Protein AF-A0A7S1KB10-F1 (afdb_monomer_lite)

Sequence (223 aa):
DPHTTPSQSAIDIASSLSFDKAETVEVKNAAGFHPPANTPSPHPTIIDHLKPFQNVFQRAPTLSVRSNLGGAAARLLADKMPEKVREVDIREVSGGEEMVGVLRALGRGREVREVLMRSVVFDQLDQQLGQAAGRLPTIESLYFKLTLPDDVEDVGSLVRARLSSAIPHVKGLQRVDLLFPDHVPAKQLASIETSLPDGGSIEGFAILYVSRVWLGLNATRNP

Secondary structure (DSSP, 8-state):
-TTSS--HHHHHHHHH---TT--EEEEEPPTT--PPTTPPPP--GGGGGSPPP--TTS---EEEEE-TT-HHHHHHHHHTS-SEEEEEEE-S-SSHHHHHHHHHHH-TT-EEEEEEEEEEEGGGHHHHHHHHTTTSPEEEEEEEEEEPPTT-TTHHHHHHHHHHHHGGGSTT--EEEEEPPS---HHHHHHHHHHS-TT-EETTEEEEEE-SSEEEEEESS--

pLDDT: mean 86.04, std 9.99, range [39.03, 97.56]

Radius of gyration: 18.92 Å; chains: 1; bounding box: 48×35×58 Å

Foldseek 3Di:
DVLQDDDPVLLVVQLPDAQLPAQEDEDADDVPDDDDPPDAQDARCSLLSHAAHDCNPVRQHEYAYHDLSCLNVLLSNLLSGDQEHAEYHAARHPELLSVLSSQLSVWQSHEYAEYAAEDYALPCNLVNLVVSANGGYAYAEYEYAYEFDPPDQQRQVVVQVSCLSRVVRHHNYFKYKYFYPQADPPSNLVSNCVNQPDQDDHPQWGFPDGDRTITITGHVDRD

Organism: NCBI:txid1169539

Structure (mmCIF, N/CA/C/O backbone):
data_AF-A0A7S1KB10-F1
#
_entry.id   AF-A0A7S1KB10-F1
#
loop_
_atom_site.group_PDB
_atom_site.id
_atom_site.type_symbol
_atom_site.label_atom_id
_atom_site.label_alt_id
_atom_site.label_comp_id
_atom_site.label_asym_id
_atom_site.label_entity_id
_atom_site.label_seq_id
_atom_site.pdbx_PDB_ins_code
_atom_site.Cartn_x
_atom_site.Cartn_y
_atom_site.Cartn_z
_atom_site.occupancy
_atom_site.B_iso_or_equiv
_atom_site.auth_seq_id
_atom_site.auth_comp_id
_atom_site.auth_asym_id
_atom_site.auth_atom_id
_atom_site.pdbx_PDB_model_num
ATOM 1 N N . ASP A 1 1 ? 6.358 -0.786 26.998 1.00 57.47 1 ASP A N 1
ATOM 2 C CA . ASP A 1 1 ? 5.799 0.197 26.055 1.00 57.47 1 ASP A CA 1
ATOM 3 C C . ASP A 1 1 ? 4.464 0.684 26.624 1.00 57.47 1 ASP A C 1
ATOM 5 O O . ASP A 1 1 ? 3.578 -0.151 26.803 1.00 57.47 1 ASP A O 1
ATOM 9 N N . PRO A 1 2 ? 4.316 1.974 26.983 1.00 63.91 2 PRO A N 1
ATOM 10 C CA . PRO A 1 2 ? 3.078 2.511 27.564 1.00 63.91 2 PRO A CA 1
ATOM 11 C C . PRO A 1 2 ? 1.853 2.381 26.640 1.00 63.91 2 PRO A C 1
ATOM 13 O O . PRO A 1 2 ? 0.728 2.560 27.093 1.00 63.91 2 PRO A O 1
ATOM 16 N N . HIS A 1 3 ? 2.048 2.034 25.367 1.00 72.75 3 HIS A N 1
ATOM 17 C CA . HIS A 1 3 ? 0.986 1.871 24.376 1.00 72.75 3 HIS A CA 1
ATOM 18 C C . HIS A 1 3 ? 0.451 0.428 24.269 1.00 72.75 3 HIS A C 1
ATOM 20 O O . HIS A 1 3 ? -0.473 0.165 23.497 1.00 72.75 3 HIS A O 1
ATOM 26 N N . THR A 1 4 ? 0.988 -0.502 25.071 1.00 82.06 4 THR A N 1
ATOM 27 C CA . THR A 1 4 ? 0.646 -1.941 25.015 1.00 82.06 4 THR A CA 1
ATOM 28 C C . THR A 1 4 ? -0.357 -2.419 26.066 1.00 82.06 4 THR A C 1
ATOM 30 O O . THR A 1 4 ? -0.825 -3.551 25.991 1.00 82.06 4 THR A O 1
ATOM 33 N N . THR A 1 5 ? -0.700 -1.591 27.057 1.00 89.12 5 THR A N 1
ATOM 34 C CA . THR A 1 5 ? -1.639 -1.975 28.125 1.00 89.12 5 THR A CA 1
ATOM 35 C C . THR A 1 5 ? -2.631 -0.841 28.396 1.00 89.12 5 THR A C 1
ATOM 37 O O . THR A 1 5 ? -2.405 -0.023 29.291 1.00 89.12 5 THR A O 1
ATOM 40 N N . PRO A 1 6 ? -3.713 -0.734 27.606 1.00 90.19 6 PRO A N 1
ATOM 41 C CA . PRO A 1 6 ? -4.738 0.276 27.827 1.00 90.19 6 PRO A CA 1
ATOM 42 C C . PRO A 1 6 ? -5.524 -0.000 29.117 1.00 90.19 6 PRO A C 1
ATOM 44 O O . PRO A 1 6 ? -5.721 -1.147 29.514 1.00 90.19 6 PRO A O 1
ATOM 47 N N . SER A 1 7 ? -5.996 1.060 29.777 1.00 94.19 7 SER A N 1
ATOM 48 C CA . SER A 1 7 ? -6.908 0.931 30.918 1.00 94.19 7 SER A CA 1
ATOM 49 C C . SER A 1 7 ? -8.305 0.502 30.461 1.00 94.19 7 SER A C 1
ATOM 51 O O . SER A 1 7 ? -8.697 0.763 29.322 1.00 94.19 7 SER A O 1
ATOM 53 N N . GLN A 1 8 ? -9.099 -0.085 31.363 1.00 95.44 8 GLN A N 1
ATOM 54 C CA . GLN A 1 8 ? -10.470 -0.496 31.040 1.00 95.44 8 GLN A CA 1
ATOM 55 C C . GLN A 1 8 ? -11.318 0.675 30.523 1.00 95.44 8 GLN A C 1
ATOM 57 O O . GLN A 1 8 ? -11.974 0.548 29.499 1.00 95.44 8 GLN A O 1
ATOM 62 N N . SER A 1 9 ? -1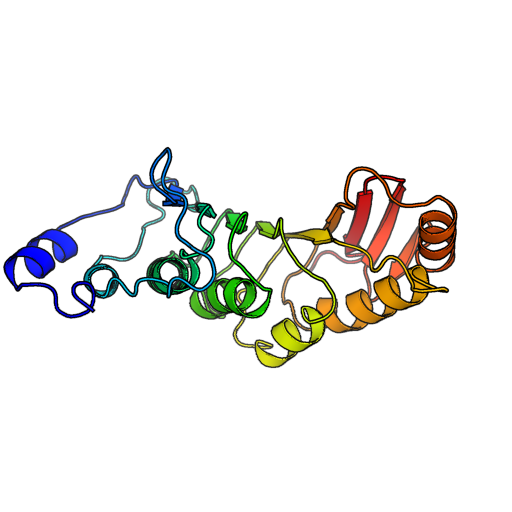1.226 1.854 31.147 1.00 96.62 9 SER A N 1
ATOM 63 C CA . SER A 1 9 ? -11.960 3.035 30.676 1.00 96.62 9 SER A CA 1
ATOM 64 C C . SER A 1 9 ? -11.541 3.474 29.269 1.00 96.62 9 SER A C 1
ATOM 66 O O . SER A 1 9 ? -12.382 3.929 28.499 1.00 96.62 9 SER A O 1
ATOM 68 N N . ALA A 1 10 ? -10.261 3.332 28.906 1.00 95.12 10 ALA A N 1
ATOM 69 C CA . ALA A 1 10 ? -9.809 3.616 27.546 1.00 95.12 10 ALA A CA 1
ATOM 70 C C . ALA A 1 10 ? -10.395 2.609 26.546 1.00 95.12 10 ALA A C 1
ATOM 72 O O . ALA A 1 10 ? -10.857 3.018 25.482 1.00 95.12 10 ALA A O 1
ATOM 73 N N . ILE A 1 11 ? -10.423 1.320 26.905 1.00 96.75 11 ILE A N 1
ATOM 74 C CA . ILE A 1 11 ? -11.046 0.255 26.105 1.00 96.75 11 ILE A CA 1
ATOM 75 C C . ILE A 1 11 ? -12.540 0.527 25.909 1.00 96.75 11 ILE A C 1
ATOM 77 O O . ILE A 1 11 ? -13.027 0.426 24.783 1.00 96.75 11 ILE A O 1
ATOM 81 N N . ASP A 1 12 ? -13.257 0.901 26.970 1.00 97.56 12 ASP A N 1
ATOM 82 C CA . ASP A 1 12 ? -14.695 1.180 26.921 1.00 97.56 12 ASP A CA 1
ATOM 83 C C . ASP A 1 12 ? -14.990 2.357 25.980 1.00 97.56 12 ASP A C 1
ATOM 85 O O . ASP A 1 12 ? -15.875 2.273 25.125 1.00 97.56 12 ASP A O 1
ATOM 89 N N . ILE A 1 13 ? -14.193 3.430 26.071 1.00 97.12 13 ILE A N 1
ATOM 90 C CA . ILE A 1 13 ? -14.279 4.570 25.151 1.00 97.12 13 ILE A CA 1
ATOM 91 C C . ILE A 1 13 ? -14.001 4.106 23.719 1.00 97.12 13 ILE A C 1
ATOM 93 O O . ILE A 1 13 ? -14.852 4.307 22.855 1.00 97.12 13 ILE A O 1
ATOM 97 N N . ALA A 1 14 ? -12.864 3.451 23.466 1.00 95.69 14 ALA A N 1
ATOM 98 C CA . ALA A 1 14 ? -12.458 2.991 22.135 1.00 95.69 14 ALA A CA 1
ATOM 99 C C . ALA A 1 14 ? -13.512 2.079 21.482 1.00 95.69 14 ALA A C 1
ATOM 101 O O . ALA A 1 14 ? -13.860 2.267 20.317 1.00 95.69 14 ALA A O 1
ATOM 102 N N . SER A 1 15 ? -14.086 1.158 22.257 1.00 96.06 15 SER A N 1
ATOM 103 C CA . SER A 1 15 ? -15.119 0.219 21.803 1.00 96.06 15 SER A CA 1
ATOM 104 C C . SER A 1 15 ? -16.468 0.899 21.546 1.00 96.06 15 SER A C 1
ATOM 106 O O . SER A 1 15 ? -17.282 0.405 20.760 1.00 96.06 15 SER A O 1
ATOM 108 N N . SER A 1 16 ? -16.737 2.034 22.199 1.00 96.00 16 SER A N 1
ATOM 109 C CA . SER A 1 16 ? -17.974 2.797 21.996 1.00 96.00 16 SER A CA 1
ATOM 110 C C . SER A 1 16 ? -17.970 3.623 20.704 1.00 96.00 16 SER A C 1
ATOM 112 O O . SER A 1 16 ? -19.044 3.884 20.154 1.00 96.00 16 SER A O 1
ATOM 114 N N . LEU A 1 17 ? -16.789 3.981 20.182 1.00 94.06 17 LEU A N 1
ATOM 115 C CA . LEU A 1 17 ? -16.648 4.811 18.984 1.00 94.06 17 LEU A CA 1
ATOM 116 C C . LEU A 1 17 ? -17.216 4.118 17.736 1.00 94.06 17 LEU A C 1
ATOM 118 O O . LEU A 1 17 ? -17.106 2.905 17.559 1.00 94.06 17 LEU A O 1
ATOM 122 N N . SER A 1 18 ? -17.822 4.917 16.859 1.00 90.62 18 SER A N 1
ATOM 123 C CA . SER A 1 18 ? -18.284 4.510 15.528 1.00 90.62 18 SER A CA 1
ATOM 124 C C . SER A 1 18 ? -17.585 5.351 14.468 1.00 90.62 18 SER A C 1
ATOM 126 O O . SER A 1 18 ? -17.213 6.501 14.709 1.00 90.62 18 SER A O 1
ATOM 128 N N . PHE A 1 19 ? -17.404 4.767 13.287 1.00 89.62 19 PHE A N 1
ATOM 129 C CA . PHE A 1 19 ? -16.648 5.376 12.194 1.00 89.62 19 PHE A CA 1
ATOM 130 C C . PHE A 1 19 ? -17.449 5.413 10.895 1.00 89.62 19 PHE A C 1
ATOM 132 O O . PHE A 1 19 ? -16.893 5.392 9.803 1.00 89.62 19 PHE A O 1
ATOM 139 N N . ASP A 1 20 ? -18.767 5.510 11.020 1.00 85.81 20 ASP A N 1
ATOM 140 C CA . ASP A 1 20 ? -19.718 5.421 9.910 1.00 85.81 20 ASP A CA 1
ATOM 141 C C . ASP A 1 20 ? -19.513 6.523 8.858 1.00 85.81 20 ASP A C 1
ATOM 143 O O . ASP A 1 20 ? -19.920 6.394 7.708 1.00 85.81 20 ASP A O 1
ATOM 147 N N . LYS A 1 21 ? -18.867 7.628 9.249 1.00 85.94 21 LYS A N 1
ATOM 148 C CA . LYS A 1 21 ? -18.565 8.772 8.377 1.00 85.94 21 LYS A CA 1
ATOM 149 C C . LYS A 1 21 ? -17.077 8.924 8.053 1.00 85.94 21 LYS A C 1
ATOM 151 O O . LYS A 1 21 ? -16.690 9.946 7.491 1.00 85.94 21 LYS A O 1
ATOM 156 N N . ALA A 1 22 ? -16.232 7.982 8.469 1.00 87.38 22 ALA A N 1
ATOM 157 C CA . ALA A 1 22 ? -14.792 8.102 8.287 1.00 87.38 22 ALA A CA 1
ATOM 158 C C . ALA A 1 22 ? -14.412 7.830 6.825 1.00 87.38 22 ALA A C 1
ATOM 160 O O . ALA A 1 22 ? -14.503 6.704 6.349 1.00 87.38 22 ALA A O 1
ATOM 161 N N . GLU A 1 23 ? -13.959 8.866 6.119 1.00 89.56 23 GLU A N 1
ATOM 162 C CA . GLU A 1 23 ? -13.450 8.731 4.745 1.00 89.56 23 GLU A CA 1
ATOM 163 C C . GLU A 1 23 ? -11.939 8.452 4.707 1.00 89.56 23 GLU A C 1
ATOM 165 O O . GLU A 1 23 ? -11.440 7.845 3.758 1.00 89.56 23 GLU A O 1
ATOM 170 N N . THR A 1 24 ? -11.210 8.860 5.750 1.00 91.25 24 THR A N 1
ATOM 171 C CA . THR A 1 24 ? -9.749 8.755 5.815 1.00 91.25 24 THR A CA 1
ATOM 172 C C . THR A 1 24 ? -9.298 8.342 7.210 1.00 91.25 24 THR A C 1
ATOM 174 O O . THR A 1 24 ? -9.724 8.920 8.210 1.00 91.25 24 THR A O 1
ATOM 177 N N . VAL A 1 25 ? -8.381 7.379 7.261 1.00 94.12 25 VAL A N 1
ATOM 178 C CA . VAL A 1 25 ? -7.672 6.921 8.455 1.00 94.12 25 VAL A CA 1
ATOM 179 C C . VAL A 1 25 ? -6.197 7.268 8.277 1.00 94.12 25 VAL A C 1
ATOM 181 O O . VAL A 1 25 ? -5.550 6.782 7.350 1.00 94.12 25 VAL A O 1
ATOM 184 N N . GLU A 1 26 ? -5.659 8.133 9.138 1.00 94.19 26 GLU A N 1
ATOM 185 C CA . GLU A 1 26 ? -4.284 8.625 9.016 1.00 94.19 26 GLU A CA 1
ATOM 186 C C . GLU A 1 26 ? -3.406 8.184 10.188 1.00 94.19 26 GLU A C 1
ATOM 188 O O . GLU A 1 26 ? -3.756 8.383 11.350 1.00 94.19 26 GLU A O 1
ATOM 193 N N . VAL A 1 27 ? -2.208 7.693 9.877 1.00 93.44 27 VAL A N 1
ATOM 194 C CA . VAL A 1 27 ? -1.095 7.589 10.827 1.00 93.44 27 VAL A CA 1
ATOM 195 C C . VAL A 1 27 ? -0.064 8.631 10.429 1.00 93.44 27 VAL A C 1
ATOM 197 O O . VAL A 1 27 ? 0.520 8.530 9.352 1.00 93.44 27 VAL A O 1
ATOM 200 N N . LYS A 1 28 ? 0.153 9.647 11.265 1.00 91.62 28 LYS A N 1
ATOM 201 C CA . LYS A 1 28 ? 1.054 10.760 10.944 1.00 91.62 28 LYS A CA 1
ATOM 202 C C . LYS A 1 28 ? 1.881 11.208 12.134 1.00 91.62 28 LYS A C 1
ATOM 204 O O . LYS A 1 28 ? 1.408 11.168 13.269 1.00 91.62 28 LYS A O 1
ATOM 209 N N . ASN A 1 29 ? 3.092 11.680 11.853 1.00 88.19 29 ASN A N 1
ATOM 210 C CA . ASN A 1 29 ? 3.880 12.401 12.845 1.00 88.19 29 ASN A CA 1
ATOM 211 C C . ASN A 1 29 ? 3.183 13.726 13.193 1.00 88.19 29 ASN A C 1
ATOM 213 O O . ASN A 1 29 ? 2.558 14.367 12.343 1.00 88.19 29 ASN A O 1
ATOM 217 N N . ALA A 1 30 ? 3.280 14.141 14.456 1.00 87.94 30 ALA A N 1
ATOM 218 C CA . ALA A 1 30 ? 2.846 15.474 14.852 1.00 87.94 30 ALA A CA 1
ATOM 219 C C . ALA A 1 30 ? 3.709 16.544 14.156 1.00 87.94 30 ALA A C 1
ATOM 221 O O . ALA A 1 30 ? 4.868 16.303 13.817 1.00 87.94 30 ALA A O 1
ATOM 222 N N . ALA A 1 31 ? 3.161 17.742 13.950 1.00 86.88 31 ALA A N 1
ATOM 223 C CA . ALA A 1 31 ? 3.908 18.830 13.326 1.00 86.88 31 ALA A CA 1
ATOM 224 C C . ALA A 1 31 ? 5.177 19.161 14.135 1.00 86.88 31 ALA A C 1
ATOM 226 O O . ALA A 1 31 ? 5.115 19.338 15.350 1.00 86.88 31 ALA A O 1
ATOM 227 N N . GLY A 1 32 ? 6.327 19.222 13.458 1.00 85.94 32 GLY A N 1
ATOM 228 C CA . GLY A 1 32 ? 7.628 19.465 14.092 1.00 85.94 32 GLY A CA 1
ATOM 229 C C . GLY A 1 32 ? 8.224 18.257 14.825 1.00 85.94 32 GLY A C 1
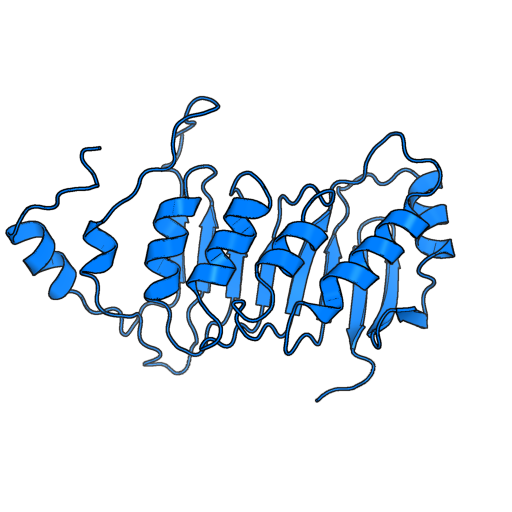ATOM 230 O O . GLY A 1 32 ? 9.346 18.352 15.326 1.00 85.94 32 GLY A O 1
ATOM 231 N N . PHE A 1 33 ? 7.524 17.120 14.869 1.00 86.44 33 PHE A N 1
ATOM 232 C CA . PHE A 1 33 ? 8.034 15.903 15.485 1.00 86.44 33 PHE A CA 1
ATOM 233 C C . PHE A 1 33 ? 8.957 15.153 14.523 1.00 86.44 33 PHE A C 1
ATOM 235 O O . PHE A 1 33 ? 8.510 14.545 13.552 1.00 86.44 33 PHE A O 1
ATOM 242 N N . HIS A 1 34 ? 10.252 15.187 14.832 1.00 83.31 34 HIS A N 1
ATOM 243 C CA . HIS A 1 34 ? 11.300 14.499 14.086 1.00 83.31 34 HIS A CA 1
ATOM 244 C C . HIS A 1 34 ? 11.958 13.477 15.016 1.00 83.31 34 HIS A C 1
ATOM 246 O O . HIS A 1 34 ? 12.894 13.825 15.741 1.00 83.31 34 HIS A O 1
ATOM 252 N N . PRO A 1 35 ? 11.437 12.240 15.080 1.00 82.06 35 PRO A N 1
ATOM 253 C CA . PRO A 1 35 ? 12.013 11.232 15.951 1.00 82.06 35 PRO A CA 1
ATOM 254 C C . PRO A 1 35 ? 13.447 10.905 15.500 1.00 82.06 35 PRO A C 1
ATOM 256 O O . PRO A 1 35 ? 13.711 10.878 14.293 1.00 82.06 35 PRO A O 1
ATOM 259 N N . PRO A 1 36 ? 14.376 10.628 16.434 1.00 85.25 36 PRO A N 1
ATOM 260 C CA . PRO A 1 36 ? 15.713 10.162 16.091 1.00 85.25 36 PRO A CA 1
ATOM 261 C C . PRO A 1 36 ? 15.687 8.933 15.178 1.00 85.25 36 PRO A C 1
ATOM 263 O O . PRO A 1 36 ? 14.758 8.116 15.230 1.00 85.25 36 PRO A O 1
ATOM 266 N N . ALA A 1 37 ? 16.749 8.759 14.391 1.00 77.06 37 ALA A N 1
ATOM 267 C CA . ALA A 1 37 ? 16.958 7.529 13.637 1.00 77.06 37 ALA A CA 1
ATOM 268 C C . ALA A 1 37 ? 16.927 6.313 14.584 1.00 77.06 37 ALA A C 1
ATOM 270 O O . ALA A 1 37 ? 17.433 6.380 15.703 1.00 77.06 37 ALA A O 1
ATOM 271 N N . ASN A 1 38 ? 16.332 5.207 14.130 1.00 80.00 38 ASN A N 1
ATOM 272 C CA . ASN A 1 38 ? 16.146 3.964 14.894 1.00 80.00 38 ASN A CA 1
ATOM 273 C C . ASN A 1 38 ? 15.183 4.048 16.091 1.00 80.00 38 ASN A C 1
ATOM 275 O O . ASN A 1 38 ? 15.144 3.124 16.904 1.00 80.00 38 ASN A O 1
ATOM 279 N N . THR A 1 39 ? 14.383 5.113 16.206 1.00 85.69 39 THR A N 1
ATOM 280 C CA . THR A 1 39 ? 13.259 5.110 17.153 1.00 85.69 39 THR A CA 1
ATOM 281 C C . THR A 1 39 ? 12.335 3.930 16.814 1.00 85.69 39 THR A C 1
ATOM 283 O O . THR A 1 39 ? 11.969 3.777 15.647 1.00 85.69 39 THR A O 1
ATOM 286 N N . PRO A 1 40 ? 11.968 3.066 17.778 1.00 83.88 40 PRO A N 1
ATOM 287 C CA . PRO A 1 40 ? 11.071 1.953 17.502 1.00 83.88 40 PRO A CA 1
ATOM 288 C C . PRO A 1 40 ? 9.670 2.466 17.151 1.00 83.88 40 PRO A C 1
ATOM 290 O O . PRO A 1 40 ? 9.199 3.459 17.708 1.00 83.88 40 PRO A O 1
ATOM 293 N N . SER A 1 41 ? 8.989 1.767 16.242 1.00 85.12 41 SER A N 1
ATOM 294 C CA . SER A 1 41 ? 7.592 2.074 15.921 1.00 85.12 41 SER A CA 1
ATOM 295 C C . SER A 1 41 ? 6.699 1.789 17.137 1.00 85.12 41 SER A C 1
ATOM 297 O O . SER A 1 41 ? 6.764 0.677 17.667 1.00 85.12 41 SER A O 1
ATOM 299 N N . PRO A 1 42 ? 5.857 2.738 17.590 1.00 86.38 42 PRO A N 1
ATOM 300 C CA . PRO A 1 42 ? 4.924 2.487 18.684 1.00 86.38 42 PRO A CA 1
ATOM 301 C C . PRO A 1 42 ? 3.877 1.442 18.281 1.00 86.38 42 PRO A C 1
ATOM 303 O O . PRO A 1 42 ? 3.409 1.432 17.140 1.00 86.38 42 PRO A O 1
ATOM 306 N N . HIS A 1 43 ? 3.465 0.599 19.231 1.00 90.12 43 HIS A N 1
ATOM 307 C CA . HIS A 1 43 ? 2.451 -0.436 19.011 1.00 90.12 43 HIS A CA 1
ATOM 308 C C . HIS A 1 43 ? 1.186 -0.173 19.854 1.00 90.12 43 HIS A C 1
ATOM 310 O O . HIS A 1 43 ? 1.024 -0.742 20.936 1.00 90.12 43 HIS A O 1
ATOM 316 N N . PRO A 1 44 ? 0.291 0.726 19.401 1.00 92.38 44 PRO A N 1
ATOM 31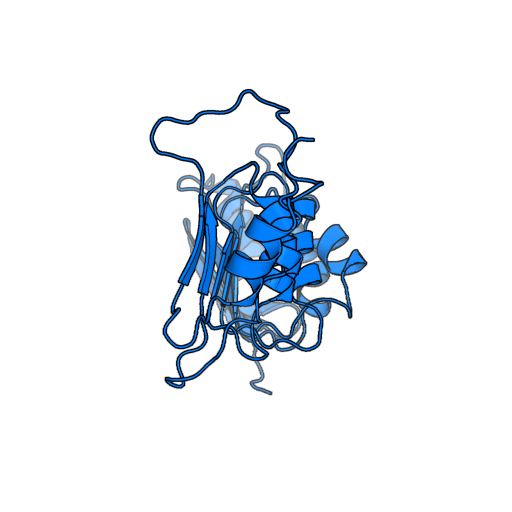7 C CA . PRO A 1 44 ? -0.886 1.143 20.160 1.00 92.38 44 PRO A CA 1
ATOM 318 C C . PRO A 1 44 ? -1.997 0.085 20.148 1.00 92.38 44 PRO A C 1
ATOM 320 O O . PRO A 1 44 ? -2.949 0.171 19.379 1.00 92.38 44 PRO A O 1
ATOM 323 N N . THR A 1 45 ? -1.912 -0.871 21.071 1.00 94.31 45 THR A N 1
ATOM 324 C CA . THR A 1 45 ? -2.899 -1.960 21.274 1.00 94.31 45 THR A CA 1
ATOM 325 C C . THR A 1 45 ? -4.334 -1.477 21.509 1.00 94.31 45 THR A C 1
ATOM 327 O O . THR A 1 45 ? -5.285 -2.209 21.266 1.00 94.31 45 THR A O 1
ATOM 330 N N . ILE A 1 46 ? -4.538 -0.211 21.901 1.00 95.50 46 ILE A N 1
ATOM 331 C CA . ILE A 1 46 ? -5.884 0.376 21.995 1.00 95.50 46 ILE A CA 1
ATOM 332 C C . ILE A 1 46 ? -6.660 0.308 20.664 1.00 95.50 46 ILE A C 1
ATOM 334 O O . ILE A 1 46 ? -7.888 0.248 20.676 1.00 95.50 46 ILE A O 1
ATOM 338 N N . ILE A 1 47 ? -5.958 0.275 19.523 1.00 95.88 47 ILE A N 1
ATOM 339 C CA . ILE A 1 47 ? -6.560 0.158 18.188 1.00 95.88 47 ILE A CA 1
ATOM 340 C C . ILE A 1 47 ? -7.305 -1.175 18.022 1.00 95.88 47 ILE A C 1
ATOM 342 O O . ILE A 1 47 ? -8.333 -1.211 17.343 1.00 95.88 47 ILE A O 1
ATOM 346 N N . ASP A 1 48 ? -6.875 -2.245 18.696 1.00 95.06 48 ASP A N 1
ATOM 347 C CA . ASP A 1 48 ? -7.529 -3.560 18.629 1.00 95.06 48 ASP A CA 1
ATOM 348 C C . ASP A 1 48 ? -8.963 -3.530 19.164 1.00 95.06 48 ASP A C 1
ATOM 350 O O . ASP A 1 48 ? -9.813 -4.313 18.731 1.00 95.06 48 ASP A O 1
ATOM 354 N N . HIS A 1 49 ? -9.259 -2.578 20.047 1.00 95.69 49 HIS A N 1
ATOM 355 C CA . HIS A 1 49 ? -10.577 -2.389 20.641 1.00 95.69 49 HIS A CA 1
ATOM 356 C C . HIS A 1 49 ? -11.496 -1.488 19.807 1.00 95.69 49 HIS A C 1
ATOM 358 O O . HIS A 1 49 ? -12.677 -1.357 20.122 1.00 95.69 49 HIS A O 1
ATOM 364 N N . LEU A 1 50 ? -10.996 -0.885 18.724 1.00 95.62 50 LEU A N 1
ATOM 365 C CA . LEU A 1 50 ? -11.838 -0.121 17.811 1.00 95.62 50 LEU A CA 1
ATOM 366 C C . LEU A 1 50 ? -12.764 -1.049 17.020 1.00 95.62 50 LEU A C 1
ATOM 368 O O . LEU A 1 50 ? -12.383 -2.146 16.585 1.00 95.62 50 LEU A O 1
ATOM 372 N N . LYS A 1 51 ? -13.986 -0.567 16.778 1.00 93.88 51 LYS A N 1
ATOM 373 C CA . LYS A 1 51 ? -14.878 -1.166 15.783 1.00 93.88 51 LYS A CA 1
ATOM 374 C C . LYS A 1 51 ? -14.264 -1.028 14.382 1.00 93.88 51 LYS A C 1
ATOM 376 O O . LYS A 1 51 ? -13.588 -0.031 14.124 1.00 93.88 51 LYS A O 1
ATOM 381 N N . PRO A 1 52 ? -14.512 -1.985 13.470 1.00 91.81 52 PRO A N 1
ATOM 382 C CA . PRO A 1 52 ? -14.124 -1.842 12.072 1.00 91.81 52 PRO A CA 1
ATOM 383 C C . PRO A 1 52 ? -14.689 -0.562 11.449 1.00 91.81 52 PRO A C 1
ATOM 385 O O . PRO A 1 52 ? -15.801 -0.136 11.776 1.00 91.81 52 PRO A O 1
ATOM 388 N N . PHE A 1 53 ? -13.935 0.026 10.525 1.00 90.31 53 PHE A N 1
ATOM 389 C CA . PHE A 1 53 ? -14.399 1.149 9.721 1.00 90.31 53 PHE A CA 1
ATOM 390 C C . PHE A 1 53 ? -15.515 0.672 8.779 1.00 90.31 53 PHE A C 1
ATOM 392 O O . PHE A 1 53 ? -15.431 -0.421 8.217 1.00 90.31 53 PHE A O 1
ATOM 399 N N . GLN A 1 54 ? -16.579 1.463 8.624 1.00 81.50 54 GLN A N 1
ATOM 400 C CA . GLN A 1 54 ? -17.758 1.074 7.845 1.00 81.50 54 GLN A CA 1
ATOM 401 C C . GLN A 1 54 ? -17.927 1.916 6.578 1.00 81.50 54 GLN A C 1
ATOM 403 O O . GLN A 1 54 ? -17.684 3.118 6.571 1.00 81.50 54 GLN A O 1
ATOM 408 N N . ASN A 1 55 ? -18.434 1.284 5.517 1.00 68.81 55 ASN A N 1
ATOM 409 C CA . ASN A 1 55 ? -18.684 1.899 4.208 1.00 68.81 55 ASN A CA 1
ATOM 410 C C . ASN A 1 55 ? -20.096 2.508 4.104 1.00 68.81 55 ASN A C 1
ATOM 412 O O . ASN A 1 55 ? -20.825 2.234 3.150 1.00 68.81 55 ASN A O 1
ATOM 416 N N . VAL A 1 56 ? -20.523 3.310 5.085 1.00 58.31 56 VAL A N 1
ATOM 417 C CA . VAL A 1 56 ? -21.948 3.689 5.213 1.00 58.31 56 VAL A CA 1
ATOM 418 C C . VAL A 1 56 ? -22.426 4.605 4.079 1.00 58.31 56 VAL A C 1
ATOM 420 O O . VAL A 1 56 ? -23.583 4.528 3.675 1.00 58.31 56 VAL A O 1
ATOM 423 N N . PHE A 1 57 ? -21.535 5.397 3.475 1.00 59.69 57 PHE A N 1
ATOM 424 C CA . PHE A 1 57 ? -21.873 6.280 2.345 1.00 59.69 57 PHE A CA 1
ATOM 425 C C . PHE A 1 57 ? -21.409 5.765 0.981 1.00 59.69 57 PHE A C 1
ATOM 427 O O . PHE A 1 57 ? -21.190 6.562 0.071 1.00 59.69 57 PHE A O 1
ATOM 434 N N . GLN A 1 58 ? -21.210 4.450 0.834 1.00 65.06 58 GLN A N 1
ATOM 435 C CA . GLN A 1 58 ? -20.706 3.825 -0.403 1.00 65.06 58 GLN A CA 1
ATOM 436 C C . GLN A 1 58 ? -19.334 4.350 -0.871 1.00 65.06 58 GLN A C 1
ATOM 438 O O . GLN A 1 58 ? -18.884 4.042 -1.973 1.00 65.06 5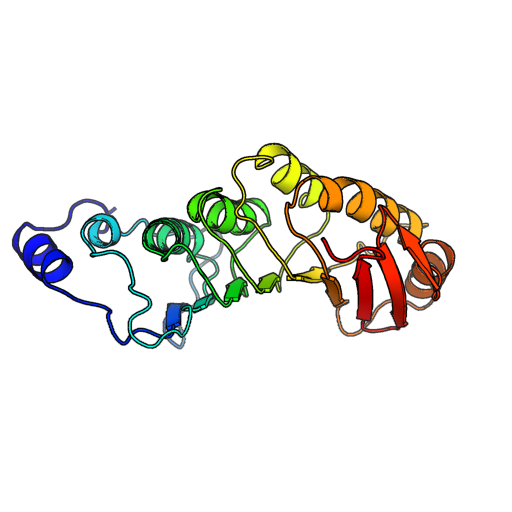8 GLN A O 1
ATOM 443 N N . ARG A 1 59 ? -18.638 5.123 -0.032 1.00 75.44 59 ARG A N 1
ATOM 444 C CA . ARG A 1 59 ? -17.267 5.566 -0.263 1.00 75.44 59 ARG A CA 1
ATOM 445 C C . ARG A 1 59 ? -16.348 4.670 0.540 1.00 75.44 59 ARG A C 1
ATOM 447 O O . ARG A 1 59 ? -16.398 4.675 1.765 1.00 75.44 59 ARG A O 1
ATOM 454 N N . ALA A 1 60 ? -15.540 3.892 -0.165 1.00 80.88 60 ALA A N 1
ATOM 455 C CA . ALA A 1 60 ? -14.491 3.115 0.465 1.00 80.88 60 ALA A CA 1
ATOM 456 C C . ALA A 1 60 ? -13.448 4.068 1.095 1.00 80.88 60 ALA A C 1
ATOM 458 O O . ALA A 1 60 ? -13.062 5.051 0.446 1.00 80.88 60 ALA A O 1
ATOM 459 N N . PRO A 1 61 ? -13.000 3.816 2.336 1.00 91.06 61 PRO A N 1
ATOM 460 C CA . PRO A 1 61 ? -12.073 4.692 3.034 1.00 91.06 61 PRO A CA 1
ATOM 461 C C . PRO A 1 61 ? -10.661 4.614 2.456 1.00 91.06 61 PRO A C 1
ATOM 463 O O . PRO A 1 61 ? -10.297 3.667 1.750 1.00 91.06 61 PRO A O 1
ATOM 466 N N . THR A 1 62 ? -9.863 5.618 2.803 1.00 94.06 62 THR A N 1
ATOM 467 C CA . THR A 1 62 ? -8.424 5.679 2.537 1.00 94.06 62 THR A CA 1
ATOM 468 C C . THR A 1 62 ? -7.633 5.407 3.810 1.00 94.06 62 THR A C 1
ATOM 470 O O . THR A 1 62 ? -7.901 6.023 4.841 1.00 94.06 62 THR A O 1
ATOM 473 N N . LEU A 1 63 ? -6.616 4.548 3.728 1.00 95.75 63 LEU A N 1
ATOM 474 C CA . LEU A 1 63 ? -5.585 4.414 4.759 1.00 95.75 63 LEU A CA 1
ATOM 475 C C . LEU A 1 63 ? -4.337 5.187 4.319 1.00 95.75 63 LEU A C 1
ATOM 477 O O . LEU A 1 63 ? -3.736 4.849 3.307 1.00 95.75 63 LEU A O 1
ATOM 481 N N . SER A 1 64 ? -3.927 6.204 5.075 1.00 95.25 64 SER A N 1
ATOM 482 C CA . SER A 1 64 ? -2.757 7.034 4.758 1.00 95.25 64 SER A CA 1
ATOM 483 C C . SER A 1 64 ? -1.713 6.970 5.874 1.00 95.25 64 SER A C 1
ATOM 485 O O . SER A 1 64 ? -1.981 7.345 7.015 1.00 95.25 64 SER A O 1
ATOM 487 N N . VAL A 1 65 ? -0.490 6.560 5.538 1.00 92.81 65 VAL A N 1
ATOM 488 C CA . VAL A 1 65 ? 0.638 6.413 6.465 1.00 92.81 65 VAL A CA 1
ATOM 489 C C . VAL A 1 65 ? 1.735 7.423 6.112 1.00 92.81 65 VAL A C 1
ATOM 491 O O . VAL A 1 65 ? 2.502 7.260 5.162 1.00 92.81 65 VAL A O 1
ATOM 494 N N . ARG A 1 66 ? 1.796 8.493 6.905 1.00 90.12 66 ARG A N 1
ATOM 495 C CA . ARG A 1 66 ? 2.704 9.649 6.797 1.00 90.12 66 ARG A CA 1
ATOM 496 C C . ARG A 1 66 ? 3.575 9.755 8.051 1.00 90.12 66 ARG A C 1
ATOM 498 O O . ARG A 1 66 ? 3.612 10.772 8.740 1.00 90.12 66 ARG A O 1
ATOM 505 N N . SER A 1 67 ? 4.130 8.613 8.436 1.00 88.25 67 SER A N 1
ATOM 506 C CA . SER A 1 67 ? 5.064 8.499 9.543 1.00 88.25 67 SER A CA 1
ATOM 507 C C . SER A 1 67 ? 6.030 7.359 9.261 1.00 88.25 67 SER A C 1
ATOM 509 O O . SER A 1 67 ? 5.611 6.234 8.982 1.00 88.25 67 SER A O 1
ATOM 511 N N . ASN A 1 68 ? 7.318 7.642 9.415 1.00 86.44 68 ASN A N 1
ATOM 512 C CA . ASN A 1 68 ? 8.394 6.653 9.400 1.00 86.44 68 ASN A CA 1
ATOM 513 C C . ASN A 1 68 ? 8.316 5.636 10.548 1.00 86.44 68 ASN A C 1
ATOM 515 O O . ASN A 1 68 ? 8.875 4.550 10.434 1.00 86.44 68 ASN A O 1
ATOM 519 N N . LEU A 1 69 ? 7.591 5.964 11.621 1.00 88.19 69 LEU A N 1
ATOM 520 C CA . LEU A 1 69 ? 7.312 5.084 12.761 1.00 88.19 69 LEU A CA 1
ATOM 521 C C . LEU A 1 69 ? 5.906 4.470 12.700 1.00 88.19 69 LEU A C 1
ATOM 523 O O . LEU A 1 69 ? 5.473 3.771 13.613 1.00 88.19 69 LEU A O 1
ATOM 527 N N . GLY A 1 70 ? 5.150 4.769 11.644 1.00 89.19 70 GLY A N 1
ATOM 528 C CA . GLY A 1 70 ? 3.735 4.442 11.562 1.00 89.19 70 GLY A CA 1
ATOM 529 C C . GLY A 1 70 ? 3.433 2.981 11.249 1.00 89.19 70 GLY A C 1
ATOM 530 O O . GLY A 1 70 ? 2.268 2.607 11.308 1.00 89.19 70 GLY A O 1
ATOM 531 N N . GLY A 1 71 ? 4.435 2.158 10.916 1.00 89.44 71 GLY A N 1
ATOM 532 C CA . GLY A 1 71 ? 4.239 0.803 10.385 1.00 89.44 71 GLY A CA 1
ATOM 533 C C . GLY A 1 71 ? 3.395 -0.092 11.295 1.00 89.44 71 GLY A C 1
ATOM 534 O O . GLY A 1 71 ? 2.379 -0.638 10.867 1.00 89.44 71 GLY A O 1
ATOM 535 N N . ALA A 1 72 ? 3.748 -0.176 12.580 1.00 91.56 72 ALA A N 1
ATOM 536 C CA . ALA A 1 72 ? 3.019 -0.995 13.549 1.00 91.56 72 ALA A CA 1
ATOM 537 C C . ALA A 1 72 ? 1.567 -0.524 13.752 1.00 91.56 72 ALA A C 1
ATOM 539 O O . ALA A 1 72 ? 0.645 -1.332 13.663 1.00 91.56 72 ALA A O 1
ATOM 540 N N . ALA A 1 73 ? 1.344 0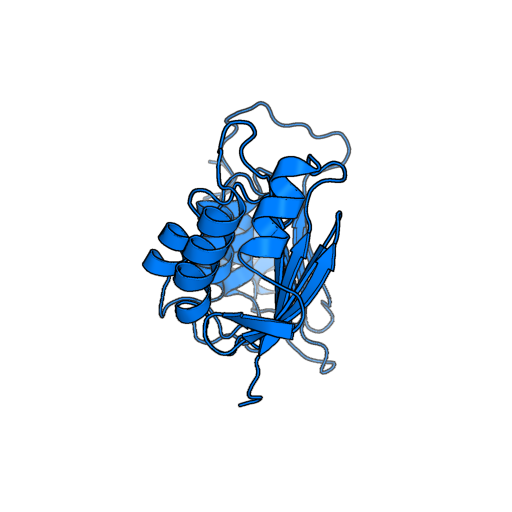.778 13.955 1.00 93.31 73 ALA A N 1
ATOM 541 C CA . ALA A 1 73 ? -0.002 1.340 14.087 1.00 93.31 73 ALA A CA 1
ATOM 542 C C . ALA A 1 73 ? -0.834 1.174 12.801 1.00 93.31 73 ALA A C 1
ATOM 544 O O . ALA A 1 73 ? -2.016 0.843 12.860 1.00 93.31 73 ALA A O 1
ATOM 545 N N . ALA A 1 74 ? -0.213 1.352 11.632 1.00 94.62 74 ALA A N 1
ATOM 546 C CA . ALA A 1 74 ? -0.862 1.188 10.338 1.00 94.62 74 ALA A CA 1
ATOM 547 C C . ALA A 1 74 ? -1.314 -0.256 10.097 1.00 94.62 74 ALA A C 1
ATOM 549 O O . ALA A 1 74 ? -2.384 -0.455 9.535 1.00 94.62 74 ALA A O 1
ATOM 550 N N . ARG A 1 75 ? -0.556 -1.260 10.558 1.00 95.44 75 ARG A N 1
ATOM 551 C CA . ARG A 1 75 ? -0.977 -2.671 10.500 1.00 95.44 75 ARG A CA 1
ATOM 552 C C . ARG A 1 75 ? -2.222 -2.935 11.349 1.00 95.44 75 ARG A C 1
ATOM 554 O O . ARG A 1 75 ? -3.128 -3.615 10.882 1.00 95.44 75 ARG A O 1
ATOM 561 N N . LEU A 1 76 ? -2.289 -2.373 12.558 1.00 95.75 76 LEU A N 1
ATOM 562 C CA . LEU A 1 76 ? -3.472 -2.505 13.419 1.00 95.75 76 LEU A CA 1
ATOM 563 C C . LEU A 1 76 ? -4.702 -1.844 12.776 1.00 95.75 76 LEU A C 1
ATOM 565 O O . LEU A 1 76 ? -5.787 -2.415 12.761 1.00 95.75 76 LEU A O 1
ATOM 569 N N . LEU A 1 77 ? -4.529 -0.660 12.179 1.00 96.25 77 LEU A N 1
ATOM 570 C CA . LEU A 1 77 ? -5.614 0.040 11.481 1.00 96.25 77 LEU A CA 1
ATOM 571 C C . LEU A 1 77 ? -6.032 -0.662 10.189 1.00 96.25 77 LEU A C 1
ATOM 573 O O . LEU A 1 77 ? -7.218 -0.680 9.872 1.00 96.25 77 LEU A O 1
ATOM 577 N N . ALA A 1 78 ? -5.085 -1.260 9.467 1.00 96.00 78 ALA A N 1
ATOM 578 C CA . ALA A 1 78 ? -5.353 -2.048 8.273 1.00 96.00 78 ALA A CA 1
ATOM 579 C C . ALA A 1 78 ? -6.299 -3.224 8.564 1.00 96.00 78 ALA A C 1
ATOM 581 O O . ALA A 1 78 ? -7.228 -3.453 7.795 1.00 96.00 78 ALA A O 1
ATOM 582 N N . ASP A 1 79 ? -6.143 -3.912 9.698 1.00 95.44 79 ASP A N 1
ATOM 583 C CA . ASP A 1 79 ? -7.060 -4.995 10.079 1.00 95.44 79 ASP A CA 1
ATOM 584 C C . ASP A 1 79 ? -8.499 -4.498 10.325 1.00 95.44 79 ASP A C 1
ATOM 586 O O . ASP A 1 79 ? -9.476 -5.206 10.072 1.00 95.44 79 ASP A O 1
ATOM 590 N N . LYS A 1 80 ? -8.653 -3.234 10.737 1.00 94.75 80 LYS A N 1
ATOM 591 C CA . LYS A 1 80 ? -9.958 -2.586 10.933 1.00 94.75 80 LYS A CA 1
ATOM 592 C C . LYS A 1 80 ? -10.576 -2.046 9.646 1.00 94.75 80 LYS A C 1
ATOM 594 O O . LYS A 1 80 ? -11.730 -1.615 9.683 1.00 94.75 80 LYS A O 1
ATOM 599 N N . MET A 1 81 ? -9.852 -2.047 8.526 1.00 95.12 81 MET A N 1
ATOM 600 C CA . MET A 1 81 ? -10.383 -1.566 7.251 1.00 95.12 81 MET A CA 1
ATOM 601 C C . MET A 1 81 ? -11.501 -2.484 6.732 1.00 95.12 81 MET A C 1
ATOM 603 O O . MET A 1 81 ? -11.438 -3.710 6.908 1.00 95.12 81 MET A O 1
ATOM 607 N N . PRO A 1 82 ? -12.523 -1.907 6.074 1.00 93.88 82 PRO A N 1
ATOM 608 C CA . PRO A 1 82 ? -13.610 -2.677 5.494 1.00 93.88 82 PRO A CA 1
ATOM 609 C C . PRO A 1 82 ? -13.115 -3.474 4.287 1.00 93.88 82 PRO A C 1
ATOM 611 O O . PRO A 1 82 ? -12.018 -3.250 3.784 1.00 93.88 82 PRO A O 1
ATOM 614 N N . GLU A 1 83 ? -13.957 -4.383 3.795 1.00 93.50 83 GLU A N 1
ATOM 615 C CA . GLU A 1 83 ? -13.672 -5.220 2.622 1.00 93.50 83 GLU A CA 1
ATOM 616 C C . GLU A 1 83 ? -13.220 -4.401 1.406 1.00 93.50 83 GLU A C 1
ATOM 618 O O . GLU A 1 83 ? -12.239 -4.753 0.764 1.00 93.50 83 GLU A O 1
ATOM 623 N N . LYS A 1 84 ? -13.887 -3.278 1.121 1.00 93.56 84 LYS A N 1
ATOM 624 C CA . LYS A 1 84 ? -13.513 -2.379 0.022 1.00 93.56 84 LYS A CA 1
ATOM 625 C C . LYS A 1 84 ? -12.763 -1.171 0.550 1.00 93.56 84 LYS A C 1
ATOM 627 O O . LYS A 1 84 ? -13.329 -0.401 1.326 1.00 93.56 84 LYS A O 1
ATOM 632 N N . VAL A 1 85 ? -11.543 -0.975 0.064 1.00 94.94 85 VAL A N 1
ATOM 633 C CA . VAL A 1 85 ? -10.650 0.138 0.393 1.00 94.94 85 VAL A CA 1
ATOM 634 C C . VAL A 1 85 ? -10.352 0.917 -0.883 1.00 94.94 85 VAL A C 1
ATOM 636 O O . VAL A 1 85 ? -9.975 0.350 -1.907 1.00 94.94 85 VAL A O 1
ATOM 639 N N . ARG A 1 86 ? -10.534 2.239 -0.847 1.00 94.50 86 ARG A N 1
ATOM 640 C CA . ARG A 1 86 ? -10.308 3.071 -2.034 1.00 94.50 86 ARG A CA 1
ATOM 641 C C . ARG A 1 86 ? -8.824 3.219 -2.306 1.00 94.50 86 ARG A C 1
ATOM 643 O O . ARG A 1 86 ? -8.391 3.094 -3.442 1.00 94.50 86 ARG A O 1
ATOM 650 N N . GLU A 1 87 ? -8.067 3.521 -1.265 1.00 95.12 87 GLU A N 1
ATOM 651 C CA . GLU A 1 87 ? -6.677 3.914 -1.419 1.00 95.12 87 GLU A CA 1
ATOM 652 C C . GLU A 1 87 ? -5.870 3.532 -0.180 1.00 95.12 87 GLU A C 1
ATOM 654 O O . GLU A 1 87 ? -6.339 3.685 0.952 1.00 95.12 87 GLU A O 1
ATOM 659 N N . VAL A 1 88 ? -4.648 3.059 -0.402 1.00 95.81 88 VAL A N 1
ATOM 660 C CA . VAL A 1 88 ? -3.635 2.861 0.634 1.00 95.81 88 VAL A CA 1
ATOM 661 C C . VAL A 1 88 ? -2.409 3.682 0.250 1.00 95.81 88 VAL A C 1
ATOM 663 O O . VAL A 1 88 ? -1.680 3.324 -0.670 1.00 95.81 88 VAL A O 1
ATOM 666 N N . ASP A 1 89 ? -2.187 4.792 0.947 1.00 93.94 89 ASP A N 1
ATOM 667 C CA . ASP A 1 89 ? -1.123 5.756 0.659 1.00 93.94 89 ASP A CA 1
ATOM 668 C C . ASP A 1 89 ? -0.006 5.657 1.703 1.00 93.94 89 ASP A C 1
ATOM 670 O O . ASP A 1 89 ? -0.128 6.146 2.826 1.00 93.94 89 ASP A O 1
ATOM 674 N N . ILE A 1 90 ? 1.093 5.000 1.342 1.00 90.69 90 ILE A N 1
ATOM 675 C CA . ILE A 1 90 ? 2.256 4.749 2.194 1.00 90.69 90 ILE A CA 1
ATOM 676 C C . ILE A 1 90 ? 3.387 5.686 1.758 1.00 90.69 90 ILE A C 1
ATOM 678 O O . ILE A 1 90 ? 4.152 5.399 0.831 1.00 90.69 90 ILE A O 1
ATOM 682 N N . ARG A 1 91 ? 3.486 6.845 2.421 1.00 83.38 91 ARG A N 1
ATOM 683 C CA . ARG A 1 91 ? 4.408 7.917 2.009 1.00 83.38 91 ARG A CA 1
ATOM 684 C C . ARG A 1 91 ? 5.768 7.855 2.676 1.00 83.38 91 ARG A C 1
ATOM 686 O O . ARG A 1 91 ? 6.778 8.053 2.012 1.00 83.38 91 ARG A O 1
ATOM 693 N N . GLU A 1 92 ? 5.773 7.635 3.985 1.00 80.62 92 GLU A N 1
ATOM 694 C CA . GLU A 1 92 ? 6.950 7.908 4.824 1.00 80.62 92 GLU A CA 1
ATOM 695 C C . GLU A 1 92 ? 7.448 6.690 5.600 1.00 80.62 92 GLU A C 1
ATOM 697 O O . GLU A 1 92 ? 8.449 6.791 6.299 1.00 80.62 92 GLU A O 1
ATOM 702 N N . VAL A 1 93 ? 6.767 5.546 5.499 1.00 78.38 93 VAL A N 1
ATOM 703 C CA . VAL A 1 93 ? 7.168 4.315 6.192 1.00 78.38 93 VAL A CA 1
ATOM 704 C C . VAL A 1 93 ? 8.550 3.870 5.715 1.00 78.38 93 VAL A C 1
ATOM 706 O O . VAL A 1 93 ? 8.799 3.774 4.515 1.00 78.38 93 VAL A O 1
ATOM 709 N N . SER A 1 94 ? 9.448 3.581 6.654 1.00 71.38 94 SER A N 1
ATOM 710 C CA . SER A 1 94 ? 10.814 3.168 6.336 1.00 71.38 94 SER A CA 1
ATOM 711 C C . SER A 1 94 ? 10.874 1.699 5.912 1.00 71.38 94 SER A C 1
ATOM 713 O O . SER A 1 94 ? 10.648 0.809 6.728 1.00 71.38 94 SER A O 1
ATOM 715 N N . GLY A 1 95 ? 11.263 1.450 4.660 1.00 74.50 95 GLY A N 1
ATOM 716 C CA . GLY A 1 95 ? 11.596 0.115 4.154 1.00 74.50 95 GLY A CA 1
ATOM 717 C C . GLY A 1 95 ? 10.403 -0.675 3.612 1.00 74.50 95 GLY A C 1
ATOM 718 O O . GLY A 1 95 ? 9.281 -0.586 4.110 1.00 74.50 95 GLY A O 1
ATOM 719 N N . GLY A 1 96 ? 10.652 -1.477 2.574 1.00 77.19 96 GLY A N 1
ATOM 720 C CA . GLY A 1 96 ? 9.589 -2.206 1.881 1.00 77.19 96 GLY A CA 1
ATOM 721 C C . GLY A 1 96 ? 8.896 -3.273 2.743 1.00 77.19 96 GLY A C 1
ATOM 722 O O . GLY A 1 96 ? 7.708 -3.515 2.551 1.00 77.19 96 GLY A O 1
ATOM 723 N N . GLU A 1 97 ? 9.570 -3.846 3.751 1.00 83.06 97 GLU A N 1
ATOM 724 C CA . GLU A 1 97 ? 8.976 -4.870 4.627 1.00 83.06 97 GLU A CA 1
ATOM 725 C C . GLU A 1 97 ? 7.826 -4.277 5.434 1.00 83.06 97 GLU A C 1
ATOM 727 O O . GLU A 1 97 ? 6.766 -4.889 5.561 1.00 83.06 97 GLU A O 1
ATOM 732 N N . GLU A 1 98 ? 8.012 -3.062 5.946 1.00 84.75 98 GLU A N 1
ATOM 733 C CA . GLU A 1 98 ? 6.975 -2.361 6.685 1.00 84.75 98 GLU A CA 1
ATOM 734 C C . GLU A 1 98 ? 5.797 -1.999 5.775 1.00 84.75 98 GLU A C 1
ATOM 736 O O . GLU A 1 98 ? 4.646 -2.229 6.150 1.00 84.75 98 GLU A O 1
ATOM 741 N N . MET A 1 99 ? 6.066 -1.531 4.549 1.00 86.50 99 MET A N 1
ATOM 742 C CA . MET A 1 99 ? 5.017 -1.208 3.572 1.00 86.50 99 MET A CA 1
ATOM 743 C C . MET A 1 99 ? 4.198 -2.443 3.174 1.00 86.50 99 MET A C 1
ATOM 745 O O . MET A 1 99 ? 2.968 -2.442 3.256 1.00 86.50 99 MET A O 1
ATOM 749 N N . VAL A 1 100 ? 4.876 -3.531 2.800 1.00 89.81 100 VAL A N 1
ATOM 750 C CA . VAL A 1 100 ? 4.240 -4.815 2.479 1.00 89.81 100 VAL A CA 1
ATOM 751 C C . VAL A 1 100 ? 3.567 -5.407 3.719 1.00 89.81 100 VAL A C 1
ATOM 753 O O . VAL A 1 100 ? 2.525 -6.050 3.610 1.00 89.81 100 VAL A O 1
ATOM 756 N N . GLY A 1 101 ? 4.099 -5.147 4.913 1.00 91.62 101 GLY A N 1
ATOM 757 C CA . GLY A 1 101 ? 3.499 -5.506 6.191 1.00 91.62 101 GLY A CA 1
ATOM 758 C C . GLY A 1 101 ? 2.119 -4.881 6.395 1.00 91.62 101 GLY A C 1
ATOM 759 O O . GLY A 1 101 ? 1.209 -5.591 6.825 1.00 91.62 101 GLY A O 1
ATOM 760 N N . VAL A 1 102 ? 1.940 -3.603 6.039 1.00 93.31 102 VAL A N 1
ATOM 761 C CA . VAL A 1 102 ? 0.629 -2.923 6.060 1.00 93.31 102 VAL A CA 1
ATOM 762 C C . VAL A 1 102 ? -0.339 -3.579 5.075 1.00 93.31 102 VAL A C 1
ATOM 764 O O . VAL A 1 102 ? -1.463 -3.905 5.452 1.00 93.31 102 VAL A O 1
ATOM 767 N N . LEU A 1 103 ? 0.099 -3.859 3.842 1.00 94.56 103 LEU A N 1
ATOM 768 C CA . LEU A 1 103 ? -0.744 -4.560 2.866 1.00 94.56 103 LEU A CA 1
ATOM 769 C C . LEU A 1 103 ? -1.122 -5.968 3.331 1.00 94.56 103 LEU A C 1
ATOM 771 O O . LEU A 1 103 ? -2.272 -6.379 3.230 1.00 94.56 103 LEU A O 1
ATOM 775 N N . ARG A 1 104 ? -0.174 -6.714 3.895 1.00 94.81 104 ARG A N 1
ATOM 776 C CA . ARG A 1 104 ? -0.422 -8.044 4.457 1.00 94.81 104 ARG A CA 1
ATOM 777 C C . ARG A 1 104 ? -1.423 -7.996 5.614 1.00 94.81 104 ARG A C 1
ATOM 779 O O . ARG A 1 104 ? -2.190 -8.942 5.762 1.00 94.81 104 ARG A O 1
ATOM 786 N N . ALA A 1 105 ? -1.417 -6.927 6.410 1.00 95.44 105 ALA A N 1
ATOM 787 C CA . ALA A 1 105 ? -2.360 -6.732 7.508 1.00 95.44 105 ALA A CA 1
ATOM 788 C C . ALA A 1 105 ? -3.785 -6.401 7.028 1.00 95.44 105 ALA A C 1
ATOM 790 O O . ALA A 1 105 ? -4.735 -6.824 7.677 1.00 95.44 105 ALA A O 1
ATOM 791 N N . LEU A 1 106 ? -3.956 -5.747 5.867 1.00 95.25 106 LEU A N 1
ATOM 792 C CA . LEU A 1 106 ? -5.276 -5.669 5.213 1.00 95.25 106 LEU A CA 1
ATOM 793 C C . LEU A 1 106 ? -5.802 -7.077 4.921 1.00 95.25 106 LEU A C 1
ATOM 795 O O . LEU A 1 106 ? -6.969 -7.384 5.145 1.00 95.25 106 LEU A O 1
ATOM 799 N N . GLY A 1 107 ? -4.916 -7.960 4.462 1.00 94.12 107 GLY A N 1
ATOM 800 C CA . GLY A 1 107 ? -5.217 -9.365 4.239 1.00 94.12 107 GLY A CA 1
ATOM 801 C C . GLY A 1 107 ? -6.000 -9.633 2.952 1.00 94.12 107 GLY A C 1
ATOM 802 O O . GLY A 1 107 ? -6.648 -8.766 2.371 1.00 94.12 107 GLY A O 1
ATOM 803 N N . ARG A 1 108 ? -5.984 -10.898 2.525 1.00 94.31 108 ARG A N 1
ATOM 804 C CA . ARG A 1 108 ? -6.563 -11.367 1.250 1.00 94.31 108 ARG A CA 1
ATOM 805 C C . ARG A 1 108 ? -8.068 -11.158 1.063 1.00 94.31 108 ARG A C 1
ATOM 807 O O . ARG A 1 108 ? -8.566 -11.366 -0.033 1.00 94.31 108 ARG A O 1
ATOM 814 N N . GLY A 1 109 ? -8.795 -10.859 2.137 1.00 93.50 109 GLY A N 1
ATOM 815 C CA . GLY A 1 109 ? -10.241 -10.630 2.092 1.00 93.50 109 GLY A CA 1
ATOM 816 C C . GLY A 1 109 ? -10.619 -9.200 1.712 1.00 93.50 109 GLY A C 1
ATOM 817 O O . GLY A 1 109 ? -11.797 -8.881 1.752 1.00 93.50 109 GLY A O 1
ATOM 818 N N . ARG A 1 110 ? -9.640 -8.330 1.434 1.00 94.81 110 ARG A N 1
ATOM 819 C CA . ARG A 1 110 ? -9.863 -6.928 1.074 1.00 94.81 110 ARG A CA 1
ATOM 820 C C . ARG A 1 110 ? -9.578 -6.697 -0.410 1.00 94.81 110 ARG A C 1
ATOM 822 O O . ARG A 1 110 ? -8.672 -7.303 -0.983 1.00 94.81 110 ARG A O 1
ATOM 829 N N . GLU A 1 111 ? -10.331 -5.775 -0.993 1.00 95.69 111 GLU A N 1
ATOM 830 C CA . GLU A 1 111 ? -10.158 -5.225 -2.334 1.00 95.69 111 GLU A CA 1
ATOM 831 C C . GLU A 1 111 ? -9.686 -3.777 -2.210 1.00 95.69 111 GLU A C 1
ATOM 833 O O . GLU A 1 111 ? -10.359 -2.940 -1.603 1.00 95.69 111 GLU A O 1
ATOM 838 N N . VAL A 1 112 ? -8.521 -3.484 -2.776 1.00 96.31 112 VAL A N 1
ATOM 839 C CA . VAL A 1 112 ? -7.903 -2.162 -2.762 1.00 96.31 112 VAL A CA 1
ATOM 840 C C . VAL A 1 112 ? -7.852 -1.634 -4.184 1.00 96.31 112 VAL A C 1
ATOM 842 O O . VAL A 1 112 ? -7.241 -2.244 -5.060 1.00 96.31 112 VAL A O 1
ATOM 845 N N . ARG A 1 113 ? -8.468 -0.477 -4.421 1.00 95.06 113 ARG A N 1
ATOM 846 C CA . ARG A 1 113 ? -8.442 0.128 -5.754 1.00 95.06 113 ARG A CA 1
ATOM 847 C C . ARG A 1 113 ? -7.065 0.699 -6.096 1.00 95.06 113 ARG A C 1
ATOM 849 O O . ARG A 1 113 ? -6.552 0.455 -7.181 1.00 95.06 113 ARG A O 1
ATOM 856 N N . GLU A 1 114 ? -6.449 1.433 -5.179 1.00 94.94 114 GLU A N 1
ATOM 857 C CA . GLU A 1 114 ? -5.158 2.070 -5.436 1.00 94.94 114 GLU A CA 1
ATOM 858 C C . GLU A 1 114 ? -4.202 1.923 -4.253 1.00 94.94 114 GLU A C 1
ATOM 860 O O . GLU A 1 114 ? -4.572 2.130 -3.097 1.00 94.94 114 GLU A O 1
ATOM 865 N N . VAL A 1 115 ? -2.951 1.571 -4.534 1.00 94.25 115 VAL A N 1
ATOM 866 C CA . VAL A 1 115 ? -1.870 1.549 -3.548 1.00 94.25 115 VAL A CA 1
ATOM 867 C C . VAL A 1 115 ? -0.757 2.470 -4.020 1.00 94.25 115 VAL A C 1
ATOM 869 O O . VAL A 1 115 ? -0.193 2.261 -5.090 1.00 94.25 115 VAL A O 1
ATOM 872 N N . LEU A 1 116 ? -0.405 3.457 -3.200 1.00 91.69 116 LEU A N 1
ATOM 873 C CA . LEU A 1 116 ? 0.664 4.415 -3.464 1.00 91.69 116 LEU A CA 1
ATOM 874 C C . LEU A 1 116 ? 1.816 4.155 -2.493 1.00 91.69 116 LEU A C 1
ATOM 876 O O . LEU A 1 116 ? 1.659 4.331 -1.289 1.00 91.69 116 LEU A O 1
ATOM 880 N N . MET A 1 117 ? 2.988 3.776 -2.997 1.00 87.81 117 MET A N 1
ATOM 881 C CA . MET A 1 117 ? 4.198 3.591 -2.191 1.00 87.81 117 MET A CA 1
ATOM 882 C C . MET A 1 117 ? 5.275 4.589 -2.618 1.00 87.81 117 MET A C 1
ATOM 884 O O . MET A 1 117 ? 5.899 4.433 -3.666 1.00 87.81 117 MET A O 1
ATOM 888 N N . ARG A 1 118 ? 5.498 5.652 -1.833 1.00 76.62 118 ARG A N 1
ATOM 889 C CA . ARG A 1 118 ? 6.311 6.809 -2.276 1.00 76.62 118 ARG A CA 1
ATOM 890 C C . ARG A 1 118 ? 7.774 6.808 -1.822 1.00 76.62 118 ARG A C 1
ATOM 892 O O . ARG A 1 118 ? 8.478 7.772 -2.112 1.00 76.62 118 ARG A O 1
ATOM 899 N N . SER A 1 119 ? 8.240 5.761 -1.147 1.00 67.19 119 SER A N 1
ATOM 900 C CA . SER A 1 119 ? 9.630 5.667 -0.675 1.00 67.19 119 SER A CA 1
ATOM 901 C C . SER A 1 119 ? 10.129 4.219 -0.670 1.00 67.19 119 SER A C 1
ATOM 903 O O . SER A 1 119 ? 10.482 3.671 0.374 1.00 67.19 119 SER A O 1
ATOM 905 N N . VAL A 1 120 ? 10.092 3.559 -1.832 1.00 66.06 120 VAL A N 1
ATOM 906 C CA . VAL A 1 120 ? 10.535 2.164 -1.954 1.00 66.06 120 VAL A CA 1
ATOM 907 C C . VAL A 1 120 ? 11.938 2.124 -2.544 1.00 66.06 120 VAL A C 1
ATOM 909 O O . VAL A 1 120 ? 12.158 2.506 -3.693 1.00 66.06 120 VAL A O 1
ATOM 912 N N . VAL A 1 121 ? 12.885 1.602 -1.764 1.00 65.50 121 VAL A N 1
ATOM 913 C CA . VAL A 1 121 ? 14.134 1.077 -2.322 1.00 65.50 121 VAL A CA 1
ATOM 914 C C . VAL A 1 121 ? 13.780 -0.252 -2.978 1.00 65.50 121 VAL A C 1
ATOM 916 O O . VAL A 1 121 ? 13.350 -1.189 -2.306 1.00 65.50 121 VAL A O 1
ATOM 919 N N . PHE A 1 122 ? 13.879 -0.305 -4.302 1.00 63.69 122 PHE A N 1
ATOM 920 C CA . PHE A 1 122 ? 13.329 -1.404 -5.098 1.00 63.69 122 PHE A CA 1
ATOM 921 C C . PHE A 1 122 ? 13.994 -2.756 -4.855 1.00 63.69 122 PHE A C 1
ATOM 923 O O . PHE A 1 122 ? 13.400 -3.787 -5.159 1.00 63.69 122 PHE A O 1
ATOM 930 N N . ASP A 1 123 ? 15.198 -2.747 -4.282 1.00 63.97 123 ASP A N 1
ATOM 931 C CA . ASP A 1 123 ? 16.079 -3.909 -4.154 1.00 63.97 123 ASP A CA 1
ATOM 932 C C . ASP A 1 123 ? 15.484 -5.086 -3.363 1.00 63.97 123 ASP A C 1
ATOM 934 O O . ASP A 1 123 ? 16.030 -6.185 -3.425 1.00 63.97 123 ASP A O 1
ATOM 938 N N . GLN A 1 124 ? 14.380 -4.884 -2.634 1.00 72.12 124 GLN A N 1
ATOM 939 C CA . GLN A 1 124 ? 13.746 -5.921 -1.804 1.00 72.12 124 GLN A CA 1
ATOM 940 C C . GLN A 1 124 ? 12.243 -6.098 -2.041 1.00 72.12 124 GLN A C 1
ATOM 942 O O . GLN A 1 124 ? 11.618 -6.953 -1.408 1.00 72.12 124 GLN A O 1
ATOM 947 N N . LEU A 1 125 ? 11.640 -5.298 -2.920 1.00 75.06 125 LEU A N 1
ATOM 948 C CA . LEU A 1 125 ? 10.188 -5.266 -3.056 1.00 75.06 125 LEU A CA 1
ATOM 949 C C . LEU A 1 125 ? 9.639 -6.579 -3.630 1.00 75.06 125 LEU A C 1
ATOM 951 O O . LEU A 1 125 ? 8.636 -7.089 -3.139 1.00 75.06 125 LEU A O 1
ATOM 955 N N . ASP A 1 126 ? 10.300 -7.147 -4.637 1.00 78.38 126 ASP A N 1
ATOM 956 C CA . ASP A 1 126 ? 9.909 -8.423 -5.240 1.00 78.38 126 ASP A CA 1
ATOM 957 C C . ASP A 1 126 ? 10.004 -9.574 -4.231 1.00 78.38 126 ASP A C 1
ATOM 959 O O . ASP A 1 126 ? 9.063 -10.354 -4.090 1.00 78.38 126 ASP A O 1
ATOM 963 N N . GLN A 1 127 ? 11.084 -9.625 -3.446 1.00 83.81 127 GLN A N 1
ATOM 964 C CA . GLN A 1 127 ? 11.242 -10.602 -2.369 1.00 83.81 127 GLN A CA 1
ATOM 965 C C . GLN A 1 127 ? 10.137 -10.463 -1.311 1.00 83.81 127 GLN A C 1
ATOM 967 O O . GLN A 1 127 ? 9.560 -11.464 -0.880 1.00 83.81 127 GLN A O 1
ATOM 972 N N . GLN A 1 128 ? 9.822 -9.237 -0.891 1.00 85.44 128 GLN A N 1
ATOM 973 C CA . GLN A 1 128 ? 8.813 -8.976 0.138 1.00 85.44 128 GLN A CA 1
ATOM 974 C C . GLN A 1 128 ? 7.400 -9.290 -0.357 1.00 85.44 128 GLN A C 1
ATOM 976 O O . GLN A 1 128 ? 6.630 -9.940 0.356 1.00 85.44 128 GLN A O 1
ATOM 981 N N . LEU A 1 129 ? 7.068 -8.897 -1.589 1.00 84.88 129 LEU A N 1
ATOM 982 C CA . LEU A 1 129 ? 5.802 -9.253 -2.229 1.00 84.88 129 LEU A CA 1
ATOM 983 C C . LEU A 1 129 ? 5.686 -10.769 -2.422 1.00 84.88 129 LEU A C 1
ATOM 985 O O . LEU A 1 129 ? 4.638 -11.333 -2.112 1.00 84.88 129 LEU A O 1
ATOM 989 N N . GLY A 1 130 ? 6.764 -11.442 -2.832 1.00 85.31 130 GLY A N 1
ATOM 990 C CA . GLY A 1 130 ? 6.819 -12.899 -2.955 1.00 85.31 130 GLY A CA 1
ATOM 991 C C . GLY A 1 130 ? 6.589 -13.622 -1.626 1.00 85.31 130 GLY A C 1
ATOM 992 O O . GLY A 1 130 ? 5.793 -14.555 -1.556 1.00 85.31 130 GLY A O 1
ATOM 993 N N . GLN A 1 131 ? 7.197 -13.154 -0.532 1.00 87.56 131 GLN A N 1
ATOM 994 C CA . GLN A 1 131 ? 6.960 -13.702 0.814 1.00 87.56 131 GLN A CA 1
ATOM 995 C C . GLN A 1 131 ? 5.535 -13.448 1.327 1.00 87.56 131 GLN A C 1
ATOM 997 O O . GLN A 1 131 ? 4.998 -14.232 2.117 1.00 87.56 131 GLN A O 1
ATOM 1002 N N . ALA A 1 132 ? 4.919 -12.341 0.913 1.00 87.12 132 ALA A N 1
ATOM 1003 C CA . ALA A 1 132 ? 3.541 -12.003 1.247 1.00 87.12 132 ALA A CA 1
ATOM 1004 C C . ALA A 1 132 ? 2.516 -12.600 0.266 1.00 87.12 132 ALA A C 1
ATOM 1006 O O . ALA A 1 132 ? 1.308 -12.458 0.495 1.00 87.12 132 ALA A O 1
ATOM 1007 N N . ALA A 1 133 ? 2.966 -13.281 -0.791 1.00 85.75 133 ALA A N 1
ATOM 1008 C CA . ALA A 1 133 ? 2.105 -13.807 -1.838 1.00 85.75 133 ALA A CA 1
ATOM 1009 C C . ALA A 1 133 ? 0.982 -14.679 -1.250 1.00 85.75 133 ALA A C 1
ATOM 1011 O O . ALA A 1 133 ? 1.173 -15.486 -0.339 1.00 85.75 133 ALA A O 1
ATOM 1012 N N . GLY A 1 134 ? -0.241 -14.466 -1.738 1.00 88.81 134 GLY A N 1
ATOM 1013 C CA . GLY A 1 134 ? -1.443 -15.148 -1.243 1.00 88.81 134 GLY A CA 1
ATOM 1014 C C . GLY A 1 134 ? -2.008 -14.625 0.087 1.00 88.81 134 GLY A C 1
ATOM 1015 O O . GLY A 1 134 ? -3.106 -15.039 0.469 1.00 88.81 134 GLY A O 1
ATOM 1016 N N . ARG A 1 135 ? -1.310 -13.711 0.776 1.00 92.88 135 ARG A N 1
ATOM 1017 C CA . ARG A 1 135 ? -1.818 -12.979 1.954 1.00 92.88 135 ARG A CA 1
ATOM 1018 C C . ARG A 1 135 ? -2.161 -11.522 1.651 1.00 92.88 135 ARG A C 1
ATOM 1020 O O . ARG A 1 135 ? -2.876 -10.914 2.440 1.00 92.88 135 ARG A O 1
ATOM 1027 N N . LEU A 1 136 ? -1.663 -10.985 0.539 1.00 94.88 136 LEU A N 1
ATOM 1028 C CA . LEU A 1 136 ? -1.987 -9.643 0.061 1.00 94.88 136 LEU A CA 1
ATOM 1029 C C . LEU A 1 136 ? -3.473 -9.522 -0.324 1.00 94.88 136 LEU A C 1
ATOM 1031 O O . LEU A 1 136 ? -4.059 -10.520 -0.760 1.00 94.88 136 LEU A O 1
ATOM 1035 N N . PRO A 1 137 ? -4.068 -8.323 -0.187 1.00 96.06 137 PRO A N 1
ATOM 1036 C CA . PRO A 1 137 ? -5.378 -8.018 -0.748 1.00 96.06 137 PRO A CA 1
ATOM 1037 C C . PRO A 1 137 ? -5.353 -8.111 -2.277 1.00 96.06 137 PRO A C 1
ATOM 1039 O O . PRO A 1 137 ? -4.290 -8.133 -2.905 1.00 96.06 137 PRO A O 1
ATOM 1042 N N . THR A 1 138 ? -6.537 -8.127 -2.879 1.00 96.50 138 THR A N 1
ATOM 1043 C CA . THR A 1 138 ? -6.678 -7.866 -4.314 1.00 96.50 138 THR A CA 1
ATOM 1044 C C . THR A 1 138 ? -6.407 -6.381 -4.546 1.00 96.50 138 THR A C 1
ATOM 1046 O O . THR A 1 138 ? -7.025 -5.551 -3.884 1.00 96.50 138 THR A O 1
ATOM 1049 N N . ILE A 1 139 ? -5.477 -6.036 -5.437 1.00 95.81 139 ILE A N 1
ATOM 1050 C CA . ILE A 1 139 ? -5.060 -4.654 -5.711 1.00 95.81 139 ILE A CA 1
ATOM 1051 C C . ILE A 1 139 ? -5.273 -4.370 -7.194 1.00 95.81 139 ILE A C 1
ATOM 1053 O O . ILE A 1 139 ? -4.699 -5.068 -8.019 1.00 95.81 139 ILE A O 1
ATOM 1057 N N . GLU A 1 140 ? -6.061 -3.350 -7.529 1.00 95.06 140 GLU A N 1
ATOM 1058 C CA . GLU A 1 140 ? -6.335 -2.960 -8.921 1.00 95.06 140 GLU A CA 1
ATOM 1059 C C . GLU A 1 140 ? -5.191 -2.126 -9.518 1.00 95.06 140 GLU A C 1
ATOM 1061 O O . GLU A 1 140 ? -4.695 -2.431 -10.601 1.00 95.06 140 GLU A O 1
ATOM 1066 N N . SER A 1 141 ? -4.735 -1.089 -8.813 1.00 94.69 141 SER A N 1
ATOM 1067 C CA . SER A 1 141 ? -3.671 -0.192 -9.276 1.00 94.69 141 SER A CA 1
ATOM 1068 C C . SER A 1 141 ? -2.556 -0.067 -8.247 1.00 94.69 141 SER A C 1
ATOM 1070 O O . SER A 1 141 ? -2.811 0.152 -7.060 1.00 94.69 141 SER A O 1
ATOM 1072 N N . LEU A 1 142 ? -1.312 -0.172 -8.707 1.00 91.75 142 LEU A N 1
ATOM 1073 C CA . LEU A 1 142 ? -0.128 -0.101 -7.862 1.00 91.75 142 LEU A CA 1
ATOM 1074 C C . LEU A 1 142 ? 0.835 0.965 -8.375 1.00 91.75 142 LEU A C 1
ATOM 1076 O O . LEU A 1 142 ? 1.264 0.947 -9.523 1.00 91.75 142 LEU A O 1
ATOM 1080 N N . TYR A 1 143 ? 1.183 1.890 -7.498 1.00 89.38 143 TYR A N 1
ATOM 1081 C CA . TYR A 1 143 ? 2.044 3.016 -7.794 1.00 89.38 143 TYR A CA 1
ATOM 1082 C C . TYR A 1 143 ? 3.287 2.963 -6.916 1.00 89.38 143 TYR A C 1
ATOM 1084 O O . TYR A 1 143 ? 3.185 2.885 -5.688 1.00 89.38 143 TYR A O 1
ATOM 1092 N N . PHE A 1 144 ? 4.460 3.111 -7.526 1.00 85.12 144 PHE A N 1
ATOM 1093 C CA . PHE A 1 144 ? 5.730 3.181 -6.814 1.00 85.12 144 PHE A CA 1
ATOM 1094 C C . PHE A 1 144 ? 6.485 4.457 -7.143 1.00 85.12 144 PHE A C 1
ATOM 1096 O O . PHE A 1 144 ? 6.586 4.842 -8.301 1.00 85.12 144 PHE A O 1
ATOM 1103 N N . LYS A 1 145 ? 7.106 5.071 -6.135 1.00 81.44 145 LYS A N 1
ATOM 1104 C CA . LYS A 1 145 ? 8.256 5.948 -6.356 1.00 81.44 145 LYS A CA 1
ATOM 1105 C C . LYS A 1 145 ? 9.527 5.128 -6.186 1.00 81.44 145 LYS A C 1
ATOM 1107 O O . LYS A 1 145 ? 9.778 4.597 -5.104 1.00 81.44 145 LYS A O 1
ATOM 1112 N N . LEU A 1 146 ? 10.290 5.037 -7.263 1.00 76.62 146 LEU A N 1
ATOM 1113 C CA . LEU A 1 146 ? 11.396 4.116 -7.430 1.00 76.62 146 LEU A CA 1
ATOM 1114 C C . LEU A 1 146 ? 12.736 4.841 -7.341 1.00 76.62 146 LEU A C 1
ATOM 1116 O O . LEU A 1 146 ? 13.060 5.618 -8.232 1.00 76.62 146 LEU A O 1
ATOM 1120 N N . THR A 1 147 ? 13.549 4.540 -6.332 1.00 77.50 147 THR A N 1
ATOM 1121 C CA . THR A 1 147 ? 14.953 4.978 -6.331 1.00 77.50 147 THR A CA 1
ATOM 1122 C C . THR A 1 147 ? 15.792 3.986 -7.130 1.00 77.50 147 THR A C 1
ATOM 1124 O O . THR A 1 147 ? 15.838 2.804 -6.789 1.00 77.50 147 THR A O 1
ATOM 1127 N N . LEU A 1 148 ? 16.428 4.464 -8.200 1.00 77.12 148 LEU A N 1
ATOM 1128 C CA . LEU A 1 148 ? 17.340 3.671 -9.021 1.00 77.12 148 LEU A CA 1
ATOM 1129 C C . LEU A 1 148 ? 18.739 3.649 -8.385 1.00 77.12 148 LEU A C 1
ATOM 1131 O O . LEU A 1 148 ? 19.155 4.665 -7.831 1.00 77.12 148 LEU A O 1
ATOM 1135 N N . PRO A 1 149 ? 19.469 2.525 -8.455 1.00 74.94 149 PRO A N 1
ATOM 1136 C CA . PRO A 1 149 ? 20.859 2.480 -8.023 1.00 74.94 149 PRO A CA 1
ATOM 1137 C C . PRO A 1 149 ? 21.748 3.288 -8.980 1.00 74.94 149 PRO A C 1
ATOM 1139 O O . PRO A 1 149 ? 21.603 3.196 -10.200 1.00 74.94 149 PRO A O 1
ATOM 1142 N N . ASP A 1 150 ? 22.689 4.056 -8.429 1.00 72.12 150 ASP A N 1
ATOM 1143 C CA . ASP A 1 150 ? 23.553 4.948 -9.216 1.00 72.12 150 ASP A CA 1
ATOM 1144 C C . ASP A 1 150 ? 24.577 4.179 -10.081 1.00 72.12 150 ASP A C 1
ATOM 1146 O O . ASP A 1 150 ? 24.877 4.596 -11.201 1.00 72.12 150 ASP A O 1
ATOM 1150 N N . ASP A 1 151 ? 25.036 3.009 -9.617 1.00 73.56 151 ASP A N 1
ATOM 1151 C CA . ASP A 1 151 ? 26.202 2.290 -10.166 1.00 73.56 151 ASP A CA 1
ATOM 1152 C C . ASP A 1 151 ? 25.866 1.041 -11.009 1.00 73.56 151 ASP A C 1
ATOM 1154 O O . ASP A 1 151 ? 26.714 0.172 -11.222 1.00 73.56 151 ASP A O 1
ATOM 1158 N N . VAL A 1 152 ? 24.631 0.907 -11.504 1.00 75.69 152 VAL A N 1
ATOM 1159 C CA . VAL A 1 152 ? 24.231 -0.256 -12.318 1.00 75.69 152 VAL A CA 1
ATOM 1160 C C . VAL A 1 152 ? 24.352 0.052 -13.810 1.00 75.69 152 VAL A C 1
ATOM 1162 O O . VAL A 1 152 ? 23.778 1.014 -14.317 1.00 75.69 152 VAL A O 1
ATOM 1165 N N . GLU A 1 153 ? 25.097 -0.789 -14.533 1.00 73.19 153 GLU A N 1
ATOM 1166 C CA . GLU A 1 153 ? 25.352 -0.600 -15.967 1.00 73.19 153 GLU A CA 1
ATOM 1167 C C . GLU A 1 153 ? 24.102 -0.826 -16.834 1.00 73.19 153 GLU A C 1
ATOM 1169 O O . GLU A 1 153 ? 23.904 -0.097 -17.807 1.00 73.19 153 GLU A O 1
ATOM 1174 N N . ASP A 1 154 ? 23.241 -1.773 -16.445 1.00 86.06 154 ASP A N 1
ATOM 1175 C CA . ASP A 1 154 ? 21.991 -2.111 -17.137 1.00 86.06 154 ASP A CA 1
ATOM 1176 C C . ASP A 1 154 ? 20.773 -2.035 -16.198 1.00 86.06 154 ASP A C 1
ATOM 1178 O O . ASP A 1 154 ? 20.211 -3.035 -15.738 1.00 86.06 154 ASP A O 1
ATOM 1182 N N . VAL A 1 155 ? 20.385 -0.800 -15.873 1.00 87.56 155 VAL A N 1
ATOM 1183 C CA . VAL A 1 155 ? 19.234 -0.505 -15.007 1.00 87.56 155 VAL A CA 1
ATOM 1184 C C . VAL A 1 155 ? 17.921 -0.997 -15.617 1.00 87.56 155 VAL A C 1
ATOM 1186 O O . VAL A 1 155 ? 17.038 -1.450 -14.895 1.00 87.56 155 VAL A O 1
ATOM 1189 N N . GLY A 1 156 ? 17.775 -0.945 -16.937 1.00 88.81 156 GLY A N 1
ATOM 1190 C CA . GLY A 1 156 ? 16.571 -1.379 -17.631 1.00 88.81 156 GLY A CA 1
ATOM 1191 C C . GLY A 1 156 ? 16.290 -2.864 -17.453 1.00 88.81 156 GLY A C 1
ATOM 1192 O O . GLY A 1 156 ? 15.168 -3.222 -17.084 1.00 88.81 156 GLY A O 1
ATOM 1193 N N . SER A 1 157 ? 17.300 -3.721 -17.634 1.00 89.62 157 SER A N 1
ATOM 1194 C CA . SER A 1 157 ? 17.149 -5.159 -17.384 1.00 89.62 157 SER A CA 1
ATOM 1195 C C . SER A 1 157 ? 16.818 -5.443 -15.923 1.00 89.62 157 SER A C 1
ATOM 1197 O O . SER A 1 157 ? 15.978 -6.300 -15.642 1.00 89.62 157 SER A O 1
ATOM 1199 N N . LEU A 1 158 ? 17.414 -4.693 -14.988 1.00 87.38 158 LEU A N 1
ATOM 1200 C CA . LEU A 1 158 ? 17.091 -4.794 -13.566 1.00 87.38 158 LEU A CA 1
ATOM 1201 C C . LEU A 1 158 ? 15.619 -4.438 -13.300 1.00 87.38 158 LEU A C 1
ATOM 1203 O O . LEU A 1 158 ? 14.909 -5.223 -12.671 1.00 87.38 158 LEU A O 1
ATOM 1207 N N . VAL A 1 159 ? 15.138 -3.297 -13.806 1.00 87.12 159 VAL A N 1
ATOM 1208 C CA . VAL A 1 159 ? 13.739 -2.867 -13.637 1.00 87.12 159 VAL A CA 1
ATOM 1209 C C . VAL A 1 159 ? 12.787 -3.891 -14.252 1.00 87.12 159 VAL A C 1
ATOM 1211 O O . VAL A 1 159 ? 11.827 -4.303 -13.597 1.00 87.12 159 VAL A O 1
ATOM 1214 N N . ARG A 1 160 ? 13.079 -4.366 -15.470 1.00 89.69 160 ARG A N 1
ATOM 1215 C CA . ARG A 1 160 ? 12.288 -5.397 -16.152 1.00 89.69 160 ARG A CA 1
ATOM 1216 C C . ARG A 1 160 ? 12.217 -6.683 -15.328 1.00 89.69 160 ARG A C 1
ATOM 1218 O O . ARG A 1 160 ? 11.123 -7.164 -15.059 1.00 89.69 160 ARG A O 1
ATOM 1225 N N . ALA A 1 161 ? 13.355 -7.220 -14.891 1.00 89.06 161 ALA A N 1
ATOM 1226 C CA . ALA A 1 161 ? 13.409 -8.467 -14.128 1.00 89.06 161 ALA A CA 1
ATOM 1227 C C . ALA A 1 161 ? 12.614 -8.380 -12.816 1.00 89.06 161 ALA A C 1
ATOM 1229 O O . ALA A 1 161 ? 11.884 -9.304 -12.457 1.00 89.06 161 ALA A O 1
ATOM 1230 N N . ARG A 1 162 ? 12.710 -7.249 -12.115 1.00 86.06 162 ARG A N 1
ATOM 1231 C CA . ARG A 1 162 ? 11.992 -7.017 -10.857 1.00 86.06 162 ARG A CA 1
ATOM 1232 C C . ARG A 1 162 ? 10.492 -6.862 -11.057 1.00 86.06 162 ARG A C 1
ATOM 1234 O O . ARG A 1 162 ? 9.733 -7.455 -10.299 1.00 86.06 162 ARG A O 1
ATOM 1241 N N . LEU A 1 163 ? 10.056 -6.122 -12.078 1.00 88.38 163 LEU A N 1
ATOM 1242 C CA . LEU A 1 163 ? 8.638 -6.045 -12.435 1.00 88.38 163 LEU A CA 1
ATOM 1243 C C . LEU A 1 163 ? 8.089 -7.428 -12.801 1.00 88.38 163 LEU A C 1
ATOM 1245 O O . LEU A 1 163 ? 7.036 -7.809 -12.292 1.00 88.38 163 LEU A O 1
ATOM 1249 N N . SER A 1 164 ? 8.837 -8.198 -13.600 1.00 90.00 164 SER A N 1
ATOM 1250 C CA . SER A 1 164 ? 8.473 -9.573 -13.956 1.00 90.00 164 SER A CA 1
ATOM 1251 C C . SER A 1 164 ? 8.336 -10.487 -12.738 1.00 90.00 164 SER A C 1
ATOM 1253 O O . SER A 1 164 ? 7.469 -11.353 -12.712 1.00 90.00 164 SER A O 1
ATOM 1255 N N . SER A 1 165 ? 9.157 -10.272 -11.710 1.00 89.00 165 SER A N 1
ATOM 1256 C CA . SER A 1 165 ? 9.085 -11.001 -10.440 1.00 89.00 165 SER A CA 1
ATOM 1257 C C . SER A 1 165 ? 7.919 -10.528 -9.554 1.00 89.00 165 SER A C 1
ATOM 1259 O O . SER A 1 165 ? 7.210 -11.337 -8.965 1.00 89.00 165 SER A O 1
ATOM 1261 N N . ALA A 1 166 ? 7.670 -9.217 -9.475 1.00 87.62 166 ALA A N 1
ATOM 1262 C CA . ALA A 1 166 ? 6.703 -8.626 -8.549 1.00 87.62 166 ALA A CA 1
ATOM 1263 C C . ALA A 1 166 ? 5.239 -8.743 -9.010 1.00 87.62 166 ALA A C 1
ATOM 1265 O O . ALA A 1 166 ? 4.367 -9.052 -8.194 1.00 87.62 166 ALA A O 1
ATOM 1266 N N . ILE A 1 167 ? 4.959 -8.499 -10.297 1.00 89.75 167 ILE A N 1
ATOM 1267 C CA . ILE A 1 167 ? 3.595 -8.461 -10.857 1.00 89.75 167 ILE A CA 1
ATOM 1268 C C . ILE A 1 167 ? 2.801 -9.747 -10.552 1.00 89.75 167 ILE A C 1
ATOM 1270 O O . ILE A 1 167 ? 1.682 -9.636 -10.046 1.00 89.75 167 ILE A O 1
ATOM 1274 N N . PRO A 1 168 ? 3.348 -10.965 -10.756 1.00 90.25 168 PRO A N 1
ATOM 1275 C CA . PRO A 1 168 ? 2.608 -12.207 -10.514 1.00 90.25 168 PRO A CA 1
ATOM 1276 C C . PRO A 1 168 ? 2.170 -12.423 -9.058 1.00 90.25 168 PRO A C 1
ATOM 1278 O O . PRO A 1 168 ? 1.280 -13.234 -8.792 1.00 90.25 168 PRO A O 1
ATOM 1281 N N . HIS A 1 169 ? 2.787 -11.732 -8.095 1.00 90.88 169 HIS A N 1
ATOM 1282 C CA . HIS A 1 169 ? 2.470 -11.878 -6.674 1.00 90.88 169 HIS A CA 1
ATOM 1283 C C . HIS A 1 169 ? 1.257 -11.052 -6.226 1.00 90.88 169 HIS A C 1
ATOM 1285 O O . HIS A 1 169 ? 0.720 -11.304 -5.141 1.00 90.88 169 HIS A O 1
ATOM 1291 N N . VAL A 1 170 ? 0.794 -10.108 -7.050 1.00 90.81 170 VAL A N 1
ATOM 1292 C CA . VAL A 1 170 ? -0.311 -9.198 -6.730 1.00 90.81 170 VAL A CA 1
ATOM 1293 C C . VAL A 1 170 ? -1.547 -9.559 -7.550 1.00 90.81 170 VAL A C 1
ATOM 1295 O O . VAL A 1 170 ? -1.566 -9.469 -8.774 1.00 90.81 170 VAL A O 1
ATOM 1298 N N . LYS A 1 171 ? -2.615 -9.981 -6.868 1.00 92.62 171 LYS A N 1
ATOM 1299 C CA . LYS A 1 171 ? -3.865 -10.385 -7.524 1.00 92.62 171 LYS A CA 1
ATOM 1300 C C . LYS A 1 171 ? -4.713 -9.176 -7.902 1.00 92.62 171 LYS A C 1
ATOM 1302 O O . LYS A 1 171 ? -4.816 -8.239 -7.120 1.00 92.62 171 LYS A O 1
ATOM 1307 N N . GLY A 1 172 ? -5.390 -9.263 -9.048 1.00 92.75 172 GLY A N 1
ATOM 1308 C CA . GLY A 1 172 ? -6.326 -8.239 -9.531 1.00 92.75 172 GLY A CA 1
ATOM 1309 C C . GLY A 1 172 ? -5.665 -7.022 -10.171 1.00 92.75 172 GLY A C 1
ATOM 1310 O O . GLY A 1 172 ? -6.376 -6.093 -10.539 1.00 92.75 172 GLY A O 1
ATOM 1311 N N . LEU A 1 173 ? -4.339 -7.045 -10.320 1.00 93.88 173 LEU A N 1
ATOM 1312 C CA . LEU A 1 173 ? -3.569 -5.921 -10.823 1.00 93.88 173 LEU A CA 1
ATOM 1313 C C . LEU A 1 173 ? -3.932 -5.625 -12.279 1.00 93.88 173 LEU A C 1
ATOM 1315 O O . LEU A 1 173 ? -3.823 -6.488 -13.147 1.00 93.88 173 LEU A O 1
ATOM 1319 N N . GLN A 1 174 ? -4.356 -4.393 -12.523 1.00 93.69 174 GLN A N 1
ATOM 1320 C CA . GLN A 1 174 ? -4.709 -3.855 -13.834 1.00 93.69 174 GLN A CA 1
ATOM 1321 C C . GLN A 1 174 ? -3.752 -2.745 -14.252 1.00 93.69 174 GLN A C 1
ATOM 1323 O O . GLN A 1 174 ? -3.493 -2.582 -15.437 1.00 93.69 174 GLN A O 1
ATOM 1328 N N . ARG A 1 175 ? -3.166 -2.011 -13.302 1.00 92.81 175 ARG A N 1
ATOM 1329 C CA . ARG A 1 175 ? -2.258 -0.902 -13.605 1.00 92.81 175 ARG A CA 1
ATOM 1330 C C . ARG A 1 175 ? -1.052 -0.882 -12.681 1.00 92.81 175 ARG A C 1
ATOM 1332 O O . ARG A 1 175 ? -1.188 -1.070 -11.472 1.00 92.81 175 ARG A O 1
ATOM 1339 N N . VAL A 1 176 ? 0.114 -0.601 -13.256 1.00 91.62 176 VAL A N 1
ATOM 1340 C CA . VAL A 1 176 ? 1.349 -0.345 -12.512 1.00 91.62 176 VAL A CA 1
ATOM 1341 C C . VAL A 1 176 ? 1.974 0.944 -13.013 1.00 91.62 176 VAL A C 1
ATOM 1343 O O . VAL A 1 176 ? 2.314 1.040 -14.186 1.00 91.62 176 VAL A O 1
ATOM 1346 N N . ASP A 1 177 ? 2.173 1.906 -12.119 1.00 89.56 177 ASP A N 1
ATOM 1347 C CA . ASP A 1 177 ? 2.886 3.144 -12.426 1.00 89.56 177 ASP A CA 1
ATOM 1348 C C . ASP A 1 177 ? 4.170 3.225 -11.597 1.00 89.56 177 ASP A C 1
ATOM 1350 O O . ASP A 1 177 ? 4.168 3.052 -10.376 1.00 89.56 177 ASP A O 1
ATOM 1354 N N . LEU A 1 178 ? 5.280 3.520 -12.264 1.00 87.06 178 LEU A N 1
ATOM 1355 C CA . LEU A 1 178 ? 6.567 3.804 -11.648 1.00 87.06 178 LEU A CA 1
ATOM 1356 C C . LEU A 1 178 ? 6.901 5.281 -11.856 1.00 87.06 178 LEU A C 1
ATOM 1358 O O . LEU A 1 178 ? 7.001 5.760 -12.984 1.00 87.06 178 LEU A O 1
ATOM 1362 N N . LEU A 1 179 ? 7.093 5.996 -10.756 1.00 84.88 179 LEU A N 1
ATOM 1363 C CA . LEU A 1 179 ? 7.636 7.344 -10.718 1.00 84.88 179 LEU A CA 1
ATOM 1364 C C . LEU A 1 179 ? 9.124 7.256 -10.392 1.00 84.88 179 LEU A C 1
ATOM 1366 O O . LEU A 1 179 ? 9.500 6.793 -9.313 1.00 84.88 179 LEU A O 1
ATOM 1370 N N . PHE A 1 180 ? 9.965 7.770 -11.274 1.00 79.50 180 PHE A N 1
ATOM 1371 C CA . PHE A 1 180 ? 11.375 7.964 -10.973 1.00 79.50 180 PHE A CA 1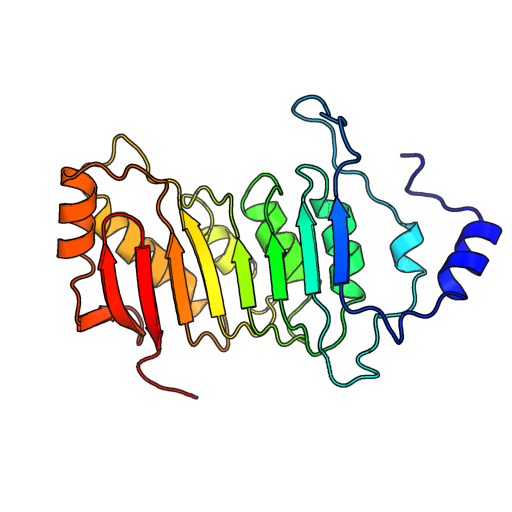
ATOM 1372 C C . PHE A 1 180 ? 11.583 9.312 -10.253 1.00 79.50 180 PHE A C 1
ATOM 1374 O O . PHE A 1 180 ? 10.819 10.253 -10.481 1.00 79.50 180 PHE A O 1
ATOM 1381 N N . PRO A 1 181 ? 12.577 9.445 -9.355 1.00 70.88 181 PRO A N 1
ATOM 1382 C CA . PRO A 1 181 ? 12.973 10.741 -8.814 1.00 70.88 181 PRO A CA 1
ATOM 1383 C C . PRO A 1 181 ? 13.338 11.700 -9.950 1.00 70.88 181 PRO A C 1
ATOM 1385 O O . PRO A 1 181 ? 13.737 11.265 -11.028 1.00 70.88 181 PRO A O 1
ATOM 1388 N N . ASP A 1 182 ? 13.226 13.004 -9.687 1.00 66.25 182 ASP A N 1
ATOM 1389 C CA . ASP A 1 182 ? 13.201 14.078 -10.695 1.00 66.25 182 ASP A CA 1
ATOM 1390 C C . ASP A 1 182 ? 14.440 14.146 -11.626 1.00 66.25 182 ASP A C 1
ATOM 1392 O O . ASP A 1 182 ? 14.450 14.902 -12.602 1.00 66.25 182 ASP A O 1
ATOM 1396 N N . HIS A 1 183 ? 15.467 13.321 -11.384 1.00 69.06 183 HIS A N 1
ATOM 1397 C CA . HIS A 1 183 ? 16.668 13.183 -12.202 1.00 69.06 183 HIS A CA 1
ATOM 1398 C C . HIS A 1 183 ? 17.081 11.716 -12.417 1.00 69.06 183 HIS A C 1
ATOM 1400 O O . HIS A 1 183 ? 17.937 11.198 -11.706 1.00 69.06 183 HIS A O 1
ATOM 1406 N N . VAL A 1 184 ? 16.542 11.063 -13.453 1.00 75.44 184 VAL A N 1
ATOM 1407 C CA . VAL A 1 184 ? 17.139 9.834 -14.010 1.00 75.44 184 VAL A CA 1
ATOM 1408 C C . VAL A 1 184 ? 18.247 10.212 -15.004 1.00 75.44 184 VAL A C 1
ATOM 1410 O O . VAL A 1 184 ? 17.972 10.943 -15.964 1.00 75.44 184 VAL A O 1
ATOM 1413 N N . PRO A 1 185 ? 19.494 9.733 -14.831 1.00 83.19 185 PRO A N 1
ATOM 1414 C CA . PRO A 1 185 ? 20.562 9.933 -15.804 1.00 83.19 185 PRO A CA 1
ATOM 1415 C C . PRO A 1 185 ? 20.176 9.422 -17.198 1.00 83.19 185 PRO A C 1
ATOM 1417 O O . PRO A 1 185 ? 19.595 8.347 -17.339 1.00 83.19 185 PRO A O 1
ATOM 1420 N N . ALA A 1 186 ? 20.567 10.141 -18.254 1.00 84.62 186 ALA A N 1
ATOM 1421 C CA . ALA A 1 186 ? 20.196 9.791 -19.631 1.00 84.62 186 ALA A CA 1
ATOM 1422 C C . ALA A 1 186 ? 20.598 8.358 -20.034 1.00 84.62 186 ALA A C 1
ATOM 1424 O O . ALA A 1 186 ? 19.851 7.691 -20.742 1.00 84.62 186 ALA A O 1
ATOM 1425 N N . LYS A 1 187 ? 21.745 7.861 -19.543 1.00 85.56 187 LYS A N 1
ATOM 1426 C CA . LYS A 1 187 ? 22.194 6.477 -19.780 1.00 85.56 187 LYS A CA 1
ATOM 1427 C C . LYS A 1 187 ? 21.241 5.450 -19.153 1.00 85.56 187 LYS A C 1
ATOM 1429 O O . LYS A 1 187 ? 20.926 4.450 -19.789 1.00 85.56 187 LYS A O 1
ATOM 1434 N N . GLN A 1 188 ? 20.775 5.706 -17.930 1.00 85.38 188 GLN A N 1
ATOM 1435 C CA . GLN A 1 188 ? 19.836 4.820 -17.239 1.00 85.38 188 GLN A CA 1
ATOM 1436 C C . GLN A 1 188 ? 18.466 4.848 -17.915 1.00 85.38 188 GLN A C 1
ATOM 1438 O O . GLN A 1 188 ? 17.883 3.793 -18.141 1.00 85.38 188 GLN A O 1
ATOM 1443 N N . LEU A 1 189 ? 17.992 6.033 -18.316 1.00 84.62 189 LEU A N 1
ATOM 1444 C CA . LEU A 1 189 ? 16.746 6.155 -19.068 1.00 84.62 189 LEU A CA 1
ATOM 1445 C C . LEU A 1 189 ? 16.809 5.381 -20.391 1.00 84.62 189 LEU A C 1
ATOM 1447 O O . LEU A 1 189 ? 15.916 4.590 -20.657 1.00 84.62 189 LEU A O 1
ATOM 1451 N N . ALA A 1 190 ? 17.884 5.532 -21.170 1.00 87.12 190 ALA A N 1
ATOM 1452 C CA . ALA A 1 190 ? 18.053 4.800 -22.427 1.00 87.12 190 ALA A CA 1
ATOM 1453 C C . ALA A 1 190 ? 18.082 3.272 -22.218 1.00 87.12 190 ALA A C 1
ATOM 1455 O O . ALA A 1 190 ? 17.532 2.517 -23.020 1.00 87.12 190 ALA A O 1
ATOM 1456 N N . SER A 1 191 ? 18.691 2.804 -21.123 1.00 89.19 191 SER A N 1
ATOM 1457 C CA . SER A 1 191 ? 18.673 1.387 -20.736 1.00 89.19 191 SER A CA 1
ATOM 1458 C C . SER A 1 191 ? 17.251 0.913 -20.380 1.00 89.19 191 SER A C 1
ATOM 1460 O O . SER A 1 191 ? 16.833 -0.151 -20.849 1.00 89.19 191 SER A O 1
ATOM 1462 N N . ILE A 1 192 ? 16.471 1.716 -19.641 1.00 88.88 192 ILE A N 1
ATOM 1463 C CA . ILE A 1 192 ? 15.055 1.443 -19.332 1.00 88.88 192 ILE A CA 1
ATOM 1464 C C . ILE A 1 192 ? 14.215 1.405 -20.611 1.00 88.88 192 ILE A C 1
ATOM 1466 O O . ILE A 1 192 ? 13.530 0.415 -20.829 1.00 88.88 192 ILE A O 1
ATOM 1470 N N . GLU A 1 193 ? 14.312 2.413 -21.478 1.00 88.94 193 GLU A N 1
ATOM 1471 C CA . GLU A 1 193 ? 13.596 2.474 -22.763 1.00 88.94 193 GLU A CA 1
ATOM 1472 C C . GLU A 1 193 ? 13.938 1.279 -23.666 1.00 88.94 193 GLU A C 1
ATOM 1474 O O . GLU A 1 193 ? 13.065 0.728 -24.330 1.00 88.94 193 GLU A O 1
ATOM 1479 N N . THR A 1 194 ? 15.193 0.818 -23.656 1.00 90.38 194 THR A N 1
ATOM 1480 C CA . THR A 1 194 ? 15.612 -0.369 -24.423 1.00 90.38 194 THR A CA 1
ATOM 1481 C C . THR A 1 194 ? 14.987 -1.655 -23.873 1.00 90.38 194 THR A C 1
ATOM 1483 O O . THR A 1 194 ? 14.580 -2.531 -24.635 1.00 90.38 194 THR A O 1
ATOM 1486 N N . SER A 1 195 ? 14.899 -1.783 -22.548 1.00 90.31 195 SER A N 1
ATOM 1487 C CA . SER A 1 195 ? 14.400 -2.995 -21.877 1.00 90.31 195 SER A CA 1
ATOM 1488 C C . SER A 1 195 ? 12.874 -3.038 -21.764 1.00 90.31 195 SER A C 1
ATOM 1490 O O . SER A 1 195 ? 12.264 -4.110 -21.675 1.00 90.31 195 SER A O 1
ATOM 1492 N N . LEU A 1 196 ? 12.252 -1.865 -21.734 1.00 89.25 196 LEU A N 1
ATOM 1493 C CA . LEU A 1 196 ? 10.827 -1.626 -21.559 1.00 89.25 196 LEU A CA 1
ATOM 1494 C C . LEU A 1 196 ? 10.374 -0.599 -22.608 1.00 89.25 196 LEU A C 1
ATOM 1496 O O . LEU A 1 196 ? 10.022 0.518 -22.247 1.00 89.25 196 LEU A O 1
ATOM 1500 N N . PRO A 1 197 ? 10.405 -0.946 -23.905 1.00 87.56 197 PRO A N 1
ATOM 1501 C CA . PRO A 1 197 ? 10.059 -0.000 -24.957 1.00 87.56 197 PRO A CA 1
ATOM 1502 C C . PRO A 1 197 ? 8.569 0.345 -24.934 1.00 87.56 197 PRO A C 1
ATOM 1504 O O . PRO A 1 197 ? 7.728 -0.515 -24.651 1.00 87.56 197 PRO A O 1
ATOM 1507 N N . ASP A 1 198 ? 8.245 1.584 -25.303 1.00 84.94 198 ASP A N 1
ATOM 1508 C CA . ASP A 1 198 ? 6.870 2.038 -25.527 1.00 84.94 198 ASP A CA 1
ATOM 1509 C C . ASP A 1 198 ? 6.142 1.123 -26.518 1.00 84.94 198 ASP A C 1
ATOM 1511 O O . ASP A 1 198 ? 6.669 0.766 -27.574 1.00 84.94 198 ASP A O 1
ATOM 1515 N N . GLY A 1 199 ? 4.922 0.712 -26.166 1.00 83.38 199 GLY A N 1
ATOM 1516 C CA . GLY A 1 199 ? 4.147 -0.264 -26.937 1.00 83.38 199 GLY A CA 1
ATOM 1517 C C . GLY A 1 199 ? 4.623 -1.715 -26.789 1.00 83.38 199 GLY A C 1
ATOM 1518 O O . GLY A 1 199 ? 4.007 -2.617 -27.358 1.00 83.38 199 GLY A O 1
ATOM 1519 N N . GLY A 1 200 ? 5.689 -1.963 -26.024 1.00 88.75 200 GLY A N 1
ATOM 1520 C CA . GLY A 1 200 ? 6.137 -3.296 -25.641 1.00 88.75 200 GLY A CA 1
ATOM 1521 C C . GLY A 1 200 ? 5.252 -3.938 -24.570 1.00 88.75 200 GLY A C 1
ATOM 1522 O O . GLY A 1 200 ? 4.212 -3.408 -24.174 1.00 88.75 200 GLY A O 1
ATOM 1523 N N . SER A 1 201 ? 5.677 -5.099 -24.067 1.00 90.31 201 SER A N 1
ATOM 1524 C CA . SER A 1 201 ? 4.941 -5.818 -23.024 1.00 90.31 201 SER A CA 1
ATOM 1525 C C . SER A 1 201 ? 5.826 -6.525 -21.998 1.00 90.31 201 SER A C 1
ATOM 1527 O O . SER A 1 201 ? 6.966 -6.921 -22.283 1.00 90.31 201 SER A O 1
ATOM 1529 N N . ILE A 1 202 ? 5.261 -6.742 -20.812 1.00 89.62 202 ILE A N 1
ATOM 1530 C CA . ILE A 1 202 ? 5.861 -7.466 -19.688 1.00 89.62 202 ILE A CA 1
ATOM 1531 C C . ILE A 1 202 ? 4.760 -8.132 -18.852 1.00 89.62 202 ILE A C 1
ATOM 1533 O O . ILE A 1 202 ? 3.801 -7.474 -18.480 1.00 89.62 202 ILE A O 1
ATOM 1537 N N . GLU A 1 203 ? 4.864 -9.439 -18.593 1.00 88.62 203 GLU A N 1
ATOM 1538 C CA . GLU A 1 203 ? 3.906 -10.222 -17.778 1.00 88.62 203 GLU A CA 1
ATOM 1539 C C . GLU A 1 203 ? 2.413 -9.979 -18.077 1.00 88.62 203 GLU A C 1
ATOM 1541 O O . GLU A 1 203 ? 1.576 -9.921 -17.179 1.00 88.62 203 GLU A O 1
ATOM 1546 N N . GLY A 1 204 ? 2.052 -9.808 -19.351 1.00 85.44 204 GLY A N 1
ATOM 1547 C CA . GLY A 1 204 ? 0.666 -9.527 -19.741 1.00 85.44 204 GLY A CA 1
ATOM 1548 C C . GLY A 1 204 ? 0.228 -8.070 -19.557 1.00 85.44 204 GLY A C 1
ATOM 1549 O O . GLY A 1 204 ? -0.948 -7.772 -19.758 1.00 85.44 204 GLY A O 1
ATOM 1550 N N . PHE A 1 205 ? 1.146 -7.153 -19.256 1.00 90.44 205 PHE A N 1
ATOM 1551 C CA . PHE A 1 205 ? 0.946 -5.705 -19.274 1.00 90.44 205 PHE A CA 1
ATOM 1552 C C . PHE A 1 205 ? 1.557 -5.097 -20.538 1.00 90.44 205 PHE A C 1
ATOM 1554 O O . PHE A 1 205 ? 2.669 -5.451 -20.927 1.00 90.44 205 PHE A O 1
ATOM 1561 N N . ALA A 1 206 ? 0.832 -4.180 -21.175 1.00 90.44 206 ALA A N 1
ATOM 1562 C CA . ALA A 1 206 ? 1.347 -3.283 -22.194 1.00 90.44 206 ALA A CA 1
ATOM 1563 C C . ALA A 1 206 ? 2.052 -2.111 -21.517 1.00 90.44 206 ALA A C 1
ATOM 1565 O O . ALA A 1 206 ? 1.561 -1.540 -20.539 1.00 90.44 206 ALA A O 1
ATOM 1566 N N . ILE A 1 207 ? 3.194 -1.742 -22.075 1.00 88.38 207 ILE A N 1
ATOM 1567 C CA . ILE A 1 207 ? 3.945 -0.559 -21.681 1.00 88.38 207 ILE A CA 1
ATOM 1568 C C . ILE A 1 207 ? 3.333 0.614 -22.441 1.00 88.38 207 ILE A C 1
ATOM 1570 O O . ILE A 1 207 ? 3.371 0.651 -23.672 1.00 88.38 207 ILE A O 1
ATOM 1574 N N . LEU A 1 208 ? 2.701 1.532 -21.712 1.00 85.50 208 LEU A N 1
ATOM 1575 C CA . LEU A 1 208 ? 1.977 2.653 -22.308 1.00 85.50 208 LEU A CA 1
ATOM 1576 C C . LEU A 1 208 ? 2.907 3.811 -22.652 1.00 85.50 208 LEU A C 1
ATOM 1578 O O . LEU A 1 208 ? 2.747 4.429 -23.700 1.00 85.50 208 LEU A O 1
ATOM 1582 N N . TYR A 1 209 ? 3.824 4.128 -21.740 1.00 81.25 209 TYR A N 1
ATOM 1583 C CA . TYR A 1 209 ? 4.784 5.209 -21.903 1.00 81.25 209 TYR A CA 1
ATOM 1584 C C . TYR A 1 209 ? 5.968 5.040 -20.952 1.00 81.25 209 TYR A C 1
ATOM 1586 O O . TYR A 1 209 ? 5.805 4.627 -19.798 1.00 81.25 209 TYR A O 1
ATOM 1594 N N . VAL A 1 210 ? 7.138 5.445 -21.427 1.00 79.69 210 VAL A N 1
ATOM 1595 C CA . VAL A 1 210 ? 8.389 5.585 -20.691 1.00 79.69 210 VAL A CA 1
ATOM 1596 C C . VAL A 1 210 ? 8.892 7.003 -20.902 1.00 79.69 210 VAL A C 1
ATOM 1598 O O . VAL A 1 210 ? 8.927 7.538 -22.005 1.00 79.69 210 VAL A O 1
ATOM 1601 N N . SER A 1 211 ? 9.249 7.664 -19.814 1.00 78.12 211 SER A N 1
ATOM 1602 C CA . SER A 1 211 ? 9.737 9.034 -19.826 1.00 78.12 211 SER A CA 1
ATOM 1603 C C . SER A 1 211 ? 10.749 9.239 -18.708 1.00 78.12 211 SER A C 1
ATOM 1605 O O . SER A 1 211 ? 10.906 8.407 -17.817 1.00 78.12 211 SER A O 1
ATOM 1607 N N . ARG A 1 212 ? 11.380 10.416 -18.699 1.00 72.75 212 ARG A N 1
ATOM 1608 C CA . ARG A 1 212 ? 12.332 10.831 -17.654 1.00 72.75 212 ARG A CA 1
ATOM 1609 C C . ARG A 1 212 ? 11.792 10.739 -16.228 1.00 72.75 212 ARG A C 1
ATOM 1611 O O . ARG A 1 212 ? 12.585 10.653 -15.300 1.00 72.75 212 ARG A O 1
ATOM 1618 N N . VAL A 1 213 ? 10.476 10.833 -16.065 1.00 75.31 213 VAL A N 1
ATOM 1619 C CA . VAL A 1 213 ? 9.823 10.932 -14.754 1.00 75.31 213 VAL A CA 1
ATOM 1620 C C . VAL A 1 213 ? 8.930 9.723 -14.491 1.00 75.31 213 VAL A C 1
ATOM 1622 O O . VAL A 1 213 ? 8.741 9.337 -13.345 1.00 75.31 213 VAL A O 1
ATOM 1625 N N . TRP A 1 214 ? 8.414 9.087 -15.538 1.00 78.44 214 TRP A N 1
ATOM 1626 C CA . TRP A 1 214 ? 7.360 8.091 -15.416 1.00 78.44 214 TRP A CA 1
ATOM 1627 C C . TRP A 1 214 ? 7.563 6.893 -16.328 1.00 78.44 214 TRP A C 1
ATOM 1629 O O . TRP A 1 214 ? 7.911 7.065 -17.493 1.00 78.44 214 TRP A O 1
ATOM 1639 N N . LEU A 1 215 ? 7.207 5.719 -15.823 1.00 77.81 215 LEU A N 1
ATOM 1640 C CA . LEU A 1 215 ? 6.944 4.509 -16.590 1.00 77.81 215 LEU A CA 1
ATOM 1641 C C . LEU A 1 215 ? 5.539 4.006 -16.223 1.00 77.81 215 LEU A C 1
ATOM 1643 O O . LEU A 1 215 ? 5.275 3.714 -15.059 1.00 77.81 215 LEU A O 1
ATOM 1647 N N . GLY A 1 216 ? 4.641 3.929 -17.206 1.00 80.31 216 GLY A N 1
ATOM 1648 C CA . GLY A 1 216 ? 3.265 3.460 -17.025 1.00 80.31 216 GLY A CA 1
ATOM 1649 C C . GLY A 1 216 ? 3.017 2.122 -17.714 1.00 80.31 216 GLY A C 1
ATOM 1650 O O . GLY A 1 216 ? 3.284 1.970 -18.910 1.00 80.31 216 GLY A O 1
ATOM 1651 N N . LEU A 1 217 ? 2.467 1.160 -16.974 1.00 82.38 217 LEU A N 1
ATOM 1652 C CA . LEU A 1 217 ? 2.085 -0.164 -17.458 1.00 82.38 217 LEU A CA 1
ATOM 1653 C C . LEU A 1 217 ? 0.595 -0.415 -17.216 1.00 82.38 217 LEU A C 1
ATOM 1655 O O . LEU A 1 217 ? 0.062 -0.126 -16.144 1.00 82.38 217 LEU A O 1
ATOM 1659 N N . ASN A 1 218 ? -0.074 -1.018 -18.194 1.00 85.00 218 ASN A N 1
ATOM 1660 C CA . ASN A 1 218 ? -1.490 -1.364 -18.105 1.00 85.00 218 ASN A CA 1
ATOM 1661 C C . ASN A 1 218 ? -1.719 -2.804 -18.552 1.00 85.00 218 ASN A C 1
ATOM 1663 O O . ASN A 1 218 ? -1.113 -3.251 -19.522 1.00 85.00 218 ASN A O 1
ATOM 1667 N N . ALA A 1 219 ? -2.579 -3.543 -17.866 1.00 68.88 219 ALA A N 1
ATOM 1668 C CA . ALA A 1 219 ? -2.875 -4.923 -18.207 1.00 68.88 219 ALA A CA 1
ATOM 1669 C C . ALA A 1 219 ? -3.453 -4.992 -19.628 1.00 68.88 219 ALA A C 1
ATOM 1671 O O . ALA A 1 219 ? -4.367 -4.257 -19.998 1.00 68.88 219 ALA A O 1
ATOM 1672 N N . THR A 1 220 ? -2.923 -5.898 -20.448 1.00 66.00 220 THR A N 1
ATOM 1673 C CA . THR A 1 220 ? -3.424 -6.130 -21.816 1.00 66.00 220 THR A CA 1
ATOM 1674 C C . THR A 1 220 ? -4.764 -6.855 -21.837 1.00 66.00 220 THR A C 1
ATOM 1676 O O . THR A 1 220 ? -5.434 -6.900 -22.869 1.00 66.00 220 THR A O 1
ATOM 1679 N N . ARG A 1 221 ? -5.173 -7.417 -20.698 1.00 50.75 221 ARG A N 1
ATOM 1680 C CA . ARG A 1 221 ? -6.490 -8.007 -20.489 1.00 50.75 221 ARG A CA 1
ATOM 1681 C C . ARG A 1 221 ? -7.092 -7.431 -19.217 1.00 50.75 221 ARG A C 1
ATOM 1683 O O . ARG A 1 221 ? -6.532 -7.620 -18.142 1.00 50.75 221 ARG A O 1
ATOM 1690 N N . ASN A 1 222 ? -8.243 -6.776 -19.352 1.00 39.03 222 ASN A N 1
ATOM 1691 C CA . ASN A 1 222 ? -9.155 -6.635 -18.222 1.00 39.03 222 ASN A CA 1
ATOM 1692 C C . ASN A 1 222 ? -9.653 -8.039 -17.826 1.00 39.03 222 ASN A C 1
ATOM 1694 O O . ASN A 1 222 ? -9.895 -8.844 -18.735 1.00 39.03 222 ASN A O 1
ATOM 1698 N N . PRO A 1 223 ? -9.765 -8.348 -16.522 1.00 41.56 223 PRO A N 1
ATOM 1699 C CA . PRO A 1 223 ? -10.417 -9.571 -16.061 1.00 41.56 223 PRO A CA 1
ATOM 1700 C C . PRO A 1 223 ? -11.876 -9.661 -16.528 1.00 41.56 223 PRO A C 1
ATOM 1702 O O . PRO A 1 223 ? -12.518 -8.599 -16.708 1.00 41.56 223 PRO A O 1
#